Protein AF-A0A3E1NVK9-F1 (afdb_monomer_lite)

Sequence (192 aa):
MPVSHLSAQNADTAYNKAVKFYFAKQYDSSFTYCHLARTMVKGNERHAICEILSTIHFERGAYDSSLHYITLADKKYPYQHFCGNEKESRQLFIAMRYAAIYDHYGDSAQVLKVLLPVACFDLVNNGDAVRKIASLLKDKEGIKAALDDAIAHMYVKKKVHYIRFMDTVIPVDMEEGIVDSHFYKALADGME

pLDDT: mean 73.78, std 20.89, range [31.55, 98.38]

Foldseek 3Di:
DDDDPPDPPPLVVVVVVVVCVVVVDDDPCLVVLVVCLVPDDALQSVLVSLLVQLVSCVVVVVLVSNVVSLCCNVPVRDDDDPDPLVNLVSLLS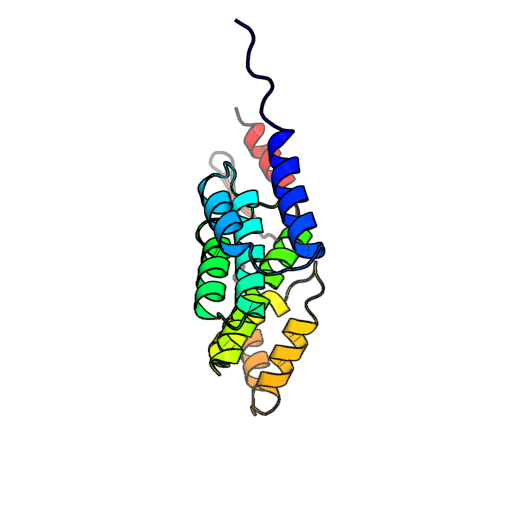SLVSQLVSCVVVVNLVSNCVSLVVSVPDDNDDSVVSVVSNCVSCVPDPCPVVVVVVCVVVVDPPQDFDWDDDPPDIDTDRDDDDDDDPVVVVVVVVPPD

Organism: NCBI:txid2291814

Structure (mmCIF, N/CA/C/O backbone):
data_AF-A0A3E1NVK9-F1
#
_entry.id   AF-A0A3E1NVK9-F1
#
loop_
_atom_site.group_PDB
_atom_site.id
_atom_site.type_symbol
_atom_site.label_atom_id
_atom_site.label_alt_id
_atom_site.label_comp_id
_atom_site.label_asym_id
_atom_site.label_entity_id
_atom_site.label_seq_id
_atom_site.pdbx_PDB_ins_code
_atom_site.Cartn_x
_atom_site.Cartn_y
_atom_site.Cartn_z
_atom_site.occupancy
_atom_site.B_iso_or_equiv
_atom_site.auth_seq_id
_atom_site.auth_comp_id
_atom_site.auth_asym_id
_atom_site.auth_atom_id
_atom_site.pdbx_PDB_model_num
ATOM 1 N N . MET A 1 1 ? 49.577 3.019 -9.471 1.00 33.19 1 MET A N 1
ATOM 2 C CA . MET A 1 1 ? 48.191 2.556 -9.696 1.00 33.19 1 MET A CA 1
ATOM 3 C C . MET A 1 1 ? 47.248 3.605 -9.123 1.00 33.19 1 MET A C 1
ATOM 5 O O . MET A 1 1 ? 47.283 3.773 -7.911 1.00 33.19 1 MET A O 1
ATOM 9 N N . PRO A 1 2 ? 46.492 4.369 -9.930 1.00 31.55 2 PRO A N 1
ATOM 10 C CA . PRO A 1 2 ? 45.497 5.288 -9.400 1.00 31.55 2 PRO A CA 1
ATOM 11 C C . PRO A 1 2 ? 44.117 4.625 -9.342 1.00 31.55 2 PRO A C 1
ATOM 13 O O . PRO A 1 2 ? 43.727 3.855 -10.219 1.00 31.55 2 PRO A O 1
ATOM 16 N N . VAL A 1 3 ? 43.427 4.918 -8.246 1.00 33.94 3 VAL A N 1
ATOM 17 C CA . VAL A 1 3 ? 42.165 4.335 -7.801 1.00 33.94 3 VAL A CA 1
ATOM 18 C C . VAL A 1 3 ? 40.999 4.936 -8.594 1.00 33.94 3 VAL A C 1
ATOM 20 O O . VAL A 1 3 ? 40.977 6.121 -8.920 1.00 33.94 3 VAL A O 1
ATOM 23 N N . SER A 1 4 ? 40.037 4.082 -8.924 1.00 35.97 4 SER A N 1
ATOM 24 C CA . SER A 1 4 ? 38.845 4.332 -9.731 1.00 35.97 4 SER A CA 1
ATOM 25 C C . SER A 1 4 ? 37.919 5.423 -9.167 1.00 35.97 4 SER A C 1
ATOM 27 O O . SER A 1 4 ? 37.159 5.180 -8.229 1.00 35.97 4 SER A O 1
ATOM 29 N N . HIS A 1 5 ? 37.895 6.589 -9.818 1.00 31.72 5 HIS A N 1
ATOM 30 C CA . HIS A 1 5 ? 36.885 7.648 -9.665 1.00 31.72 5 HIS A CA 1
ATOM 31 C C . HIS A 1 5 ? 35.578 7.328 -10.427 1.00 31.72 5 HIS A C 1
ATOM 33 O O . HIS A 1 5 ? 35.124 8.096 -11.269 1.00 31.72 5 HIS A O 1
ATOM 39 N N . LEU A 1 6 ? 34.953 6.180 -10.154 1.00 36.97 6 LEU A N 1
ATOM 40 C CA . LEU A 1 6 ? 33.709 5.748 -10.814 1.00 36.97 6 LEU A CA 1
ATOM 41 C C . LEU A 1 6 ? 32.671 5.306 -9.771 1.00 36.97 6 LEU A C 1
ATOM 43 O O . LEU A 1 6 ? 32.381 4.120 -9.658 1.00 36.97 6 LEU A O 1
ATOM 47 N N . SER A 1 7 ? 32.121 6.220 -8.961 1.00 42.44 7 SER A N 1
ATOM 48 C CA . SER A 1 7 ? 31.122 5.813 -7.947 1.00 42.44 7 SER A CA 1
ATOM 49 C C . SER A 1 7 ? 29.951 6.762 -7.665 1.00 42.44 7 SER A C 1
ATOM 51 O O . SER A 1 7 ? 29.139 6.445 -6.796 1.00 42.44 7 SER A O 1
ATOM 53 N N . ALA A 1 8 ? 29.765 7.853 -8.417 1.00 36.59 8 ALA A N 1
ATOM 54 C CA . ALA A 1 8 ? 28.617 8.748 -8.188 1.00 36.59 8 ALA A CA 1
ATOM 55 C C . ALA A 1 8 ? 27.904 9.228 -9.464 1.00 36.59 8 ALA A C 1
ATOM 57 O O . ALA A 1 8 ? 26.681 9.258 -9.499 1.00 36.59 8 ALA A O 1
ATOM 58 N N . GLN A 1 9 ? 28.628 9.515 -10.550 1.00 33.94 9 GLN A N 1
ATOM 59 C CA . GLN A 1 9 ? 28.026 10.131 -11.747 1.00 33.94 9 GLN A CA 1
ATOM 60 C C . GLN A 1 9 ? 27.135 9.181 -12.581 1.00 33.94 9 GLN A C 1
ATOM 62 O O . GLN A 1 9 ? 26.212 9.621 -13.265 1.00 33.94 9 GLN A O 1
ATOM 67 N N . ASN A 1 10 ? 27.352 7.864 -12.506 1.00 43.34 10 ASN A N 1
ATOM 68 C CA . ASN A 1 10 ? 26.651 6.908 -13.377 1.00 43.34 10 ASN A CA 1
ATOM 69 C C . ASN A 1 10 ? 25.235 6.540 -12.893 1.00 43.34 10 ASN A C 1
ATOM 71 O O . ASN A 1 10 ? 24.368 6.251 -13.719 1.00 43.34 10 ASN A O 1
ATOM 75 N N . ALA A 1 11 ? 24.978 6.582 -11.582 1.00 41.84 11 ALA A N 1
ATOM 76 C CA . ALA A 1 11 ? 23.666 6.273 -11.002 1.00 41.84 11 ALA A CA 1
ATOM 77 C C . ALA A 1 11 ? 22.628 7.360 -11.330 1.00 41.84 11 ALA A C 1
ATOM 79 O O . ALA A 1 11 ? 21.518 7.056 -11.778 1.00 41.84 11 ALA A O 1
ATOM 80 N N . ASP A 1 12 ? 23.048 8.626 -11.246 1.00 45.12 12 ASP A N 1
ATOM 81 C CA . ASP A 1 12 ? 22.236 9.783 -11.632 1.00 45.12 12 ASP A CA 1
ATOM 82 C C . ASP A 1 12 ? 21.842 9.748 -13.107 1.00 45.12 12 ASP A C 1
ATOM 84 O O . ASP A 1 12 ? 20.757 10.189 -13.486 1.00 45.12 12 ASP A O 1
ATOM 88 N N . THR A 1 13 ? 22.681 9.177 -13.969 1.00 54.31 13 THR A N 1
ATOM 89 C CA . THR A 1 13 ? 22.387 9.149 -15.403 1.00 54.31 13 THR A CA 1
ATOM 90 C C . THR A 1 13 ? 21.316 8.109 -15.723 1.00 54.31 13 THR A C 1
ATOM 92 O O . THR A 1 13 ? 20.437 8.369 -16.539 1.00 54.31 13 THR A O 1
ATOM 95 N N . ALA A 1 14 ? 21.340 6.944 -15.071 1.00 50.97 14 ALA A N 1
ATOM 96 C CA . ALA A 1 14 ? 20.373 5.878 -15.325 1.00 50.97 14 ALA A CA 1
ATOM 97 C C . ALA A 1 14 ? 18.973 6.223 -14.795 1.00 50.97 14 ALA A C 1
ATOM 99 O O . ALA A 1 14 ? 17.994 6.022 -15.514 1.00 50.97 14 ALA A O 1
ATOM 100 N N . TYR A 1 15 ? 18.882 6.806 -13.595 1.00 49.59 15 TYR A N 1
ATOM 101 C CA . TYR A 1 15 ? 17.620 7.284 -13.025 1.00 49.59 15 TYR A CA 1
ATOM 102 C C . TYR A 1 15 ? 17.030 8.439 -13.845 1.00 49.59 15 TYR A C 1
ATOM 104 O O . TYR A 1 15 ? 15.884 8.369 -14.282 1.00 49.59 15 TYR A O 1
ATOM 112 N N . ASN A 1 16 ? 17.825 9.462 -14.170 1.00 52.06 16 ASN A N 1
ATOM 113 C CA . ASN A 1 16 ? 17.330 10.590 -14.964 1.00 52.06 16 ASN A CA 1
ATOM 114 C C . ASN A 1 16 ? 16.955 10.186 -16.395 1.00 52.06 16 ASN A C 1
ATOM 116 O O . ASN A 1 16 ? 16.037 10.759 -16.980 1.00 52.06 16 ASN A O 1
ATOM 120 N N . LYS A 1 17 ? 17.621 9.173 -16.962 1.00 55.91 17 LYS A N 1
ATOM 121 C CA . LY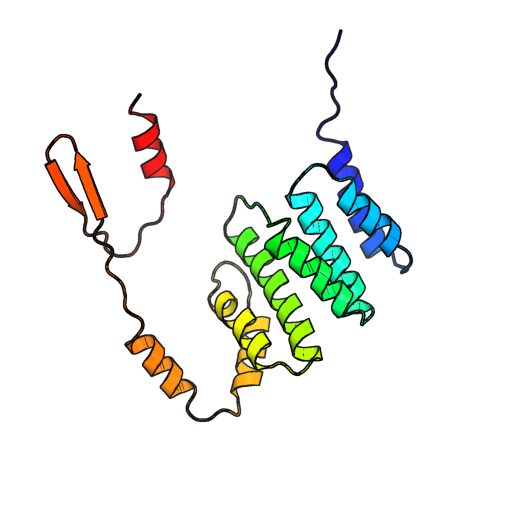S A 1 17 ? 17.266 8.600 -18.265 1.00 55.91 17 LYS A CA 1
ATOM 122 C C . LYS A 1 17 ? 15.969 7.797 -18.167 1.00 55.91 17 LYS A C 1
ATOM 124 O O . LYS A 1 17 ? 15.078 8.019 -18.976 1.00 55.91 17 LYS A O 1
ATOM 129 N N . ALA A 1 18 ? 15.815 6.959 -17.143 1.00 52.81 18 ALA A N 1
ATOM 130 C CA . ALA A 1 18 ? 14.579 6.245 -16.825 1.00 52.81 18 ALA A CA 1
ATOM 131 C C . ALA A 1 18 ? 13.376 7.189 -16.667 1.00 52.81 18 ALA A C 1
ATOM 133 O O . ALA A 1 18 ? 12.321 6.940 -17.246 1.00 52.81 18 ALA A O 1
ATOM 134 N N . VAL A 1 19 ? 13.553 8.290 -15.940 1.00 54.22 19 VAL A N 1
ATOM 135 C CA . VAL A 1 19 ? 12.523 9.309 -15.711 1.00 54.22 19 VAL A CA 1
ATOM 136 C C . VAL A 1 19 ? 12.229 10.098 -16.991 1.00 54.22 19 VAL A C 1
ATOM 138 O O . VAL A 1 19 ? 11.067 10.243 -17.363 1.00 54.22 19 VAL A O 1
ATOM 141 N N . LYS A 1 20 ? 13.253 10.541 -17.738 1.00 52.16 20 LYS A N 1
ATOM 142 C CA . LYS A 1 20 ? 13.055 11.190 -19.049 1.00 52.16 20 LYS A CA 1
ATOM 143 C C . LYS A 1 20 ? 12.314 10.291 -20.040 1.00 52.16 20 LYS A C 1
ATOM 145 O O . LYS A 1 20 ? 11.453 10.787 -20.755 1.00 52.16 20 LYS A O 1
ATOM 150 N N . PHE A 1 21 ? 12.612 8.992 -20.071 1.00 50.28 21 PHE A N 1
ATOM 151 C CA . PHE A 1 21 ? 11.903 8.032 -20.923 1.00 50.28 21 PHE A CA 1
ATOM 152 C C . PHE A 1 21 ? 10.448 7.821 -20.487 1.00 50.28 21 PHE A C 1
ATOM 154 O O . PHE A 1 21 ? 9.580 7.701 -21.347 1.00 50.28 21 PHE A O 1
ATOM 161 N N . TYR A 1 22 ? 10.164 7.842 -19.182 1.00 48.31 22 TYR A N 1
ATOM 162 C CA . TYR A 1 22 ? 8.799 7.769 -18.656 1.00 48.31 22 TYR A CA 1
ATOM 163 C C . TYR A 1 22 ? 7.949 8.971 -19.101 1.00 48.31 22 TYR A C 1
ATOM 165 O O . TYR A 1 22 ? 6.823 8.803 -19.565 1.00 48.31 22 TYR A O 1
ATOM 173 N N . PHE A 1 23 ? 8.511 10.183 -19.051 1.00 46.75 23 PHE A N 1
ATOM 174 C CA . PHE A 1 23 ? 7.796 11.406 -19.431 1.00 46.75 23 PHE A CA 1
ATOM 175 C C . PHE A 1 23 ? 7.747 11.679 -20.950 1.00 46.75 23 PHE A C 1
ATOM 177 O O . PHE A 1 23 ? 6.939 12.497 -21.385 1.00 46.75 23 PHE A O 1
ATOM 184 N N . ALA A 1 24 ? 8.554 10.997 -21.775 1.00 45.19 24 ALA A N 1
ATOM 185 C CA . ALA A 1 24 ? 8.672 11.271 -23.217 1.00 45.19 24 ALA A CA 1
ATOM 186 C C . ALA A 1 24 ? 7.691 10.507 -24.142 1.00 45.19 24 ALA A C 1
ATOM 188 O O . ALA A 1 24 ? 7.675 10.786 -25.337 1.00 45.19 24 ALA A O 1
ATOM 189 N N . LYS A 1 25 ? 6.821 9.633 -23.609 1.00 42.78 25 LYS A N 1
ATOM 190 C CA . LYS A 1 25 ? 5.858 8.760 -24.332 1.00 42.78 25 LYS A CA 1
ATOM 191 C C . LYS A 1 25 ? 6.464 7.574 -25.120 1.00 42.78 25 LYS A C 1
ATOM 193 O O . LYS A 1 25 ? 7.562 7.638 -25.651 1.00 42.78 25 LYS A O 1
ATOM 198 N N . GLN A 1 26 ? 5.628 6.526 -25.227 1.00 44.62 26 GLN A N 1
ATOM 199 C CA . GLN A 1 26 ? 5.729 5.252 -25.978 1.00 44.62 26 GLN A CA 1
ATOM 200 C C . GLN A 1 26 ? 6.405 4.034 -25.305 1.00 44.62 26 GLN A C 1
ATOM 202 O O . GLN A 1 26 ? 7.518 3.625 -25.604 1.00 44.62 26 GLN A O 1
ATOM 207 N N . TYR A 1 27 ? 5.639 3.426 -24.391 1.00 49.81 27 TYR A N 1
ATOM 208 C CA . TYR A 1 27 ? 5.165 2.026 -24.342 1.00 49.81 27 TYR A CA 1
ATOM 209 C C . TYR A 1 27 ? 6.009 0.798 -24.769 1.00 49.81 27 TYR A C 1
ATOM 211 O O . TYR A 1 27 ? 5.453 -0.296 -24.698 1.00 49.81 27 TYR A O 1
ATOM 219 N N . ASP A 1 28 ? 7.317 0.867 -25.028 1.00 47.94 28 ASP A N 1
ATOM 220 C CA . ASP A 1 28 ? 8.119 -0.338 -25.376 1.00 47.94 28 ASP A CA 1
ATOM 221 C C . ASP A 1 28 ? 9.248 -0.690 -24.380 1.00 47.94 28 ASP A C 1
ATOM 223 O O . ASP A 1 28 ? 10.179 -1.442 -24.650 1.00 47.94 28 ASP A O 1
ATOM 227 N N . SER A 1 29 ? 9.184 -0.133 -23.170 1.00 51.47 29 SER A N 1
ATOM 228 C CA . SER A 1 29 ? 10.334 -0.037 -22.262 1.00 51.47 29 SER A CA 1
ATOM 229 C C . SER A 1 29 ? 10.418 -1.093 -21.149 1.00 51.47 29 SER A C 1
ATOM 231 O O . SER A 1 29 ? 11.409 -1.117 -20.415 1.00 51.47 29 SER A O 1
ATOM 233 N N . SER A 1 30 ? 9.430 -1.991 -21.009 1.00 52.62 30 SER A N 1
ATOM 234 C CA . SER A 1 30 ? 9.386 -2.943 -19.877 1.00 52.62 30 SER A CA 1
ATOM 235 C C . SER A 1 30 ? 10.631 -3.840 -19.802 1.00 52.62 30 SER A C 1
ATOM 237 O O . SER A 1 30 ? 11.157 -4.069 -18.713 1.00 52.62 30 SER A O 1
ATOM 239 N N . PHE A 1 31 ? 11.176 -4.261 -20.950 1.00 54.44 31 PHE A N 1
ATOM 240 C CA . PHE A 1 31 ? 12.353 -5.132 -21.015 1.00 54.44 31 PHE A CA 1
ATOM 241 C C . PHE A 1 31 ? 13.626 -4.424 -20.526 1.00 54.44 31 PHE A C 1
ATOM 243 O O . PHE A 1 31 ? 14.388 -4.973 -19.727 1.00 54.44 31 PHE A O 1
ATOM 250 N N . THR A 1 32 ? 13.814 -3.167 -20.934 1.00 56.25 32 THR A N 1
ATOM 251 C CA . THR A 1 32 ? 14.950 -2.332 -20.524 1.00 56.25 32 THR A CA 1
ATOM 252 C C . THR A 1 32 ? 14.921 -2.065 -19.018 1.00 56.25 32 THR A C 1
ATOM 254 O O . THR A 1 32 ? 15.945 -2.211 -18.350 1.00 56.25 32 THR A O 1
ATOM 257 N N . TYR A 1 33 ? 13.748 -1.760 -18.451 1.00 56.00 33 TYR A N 1
ATOM 258 C CA . TYR A 1 33 ? 13.595 -1.534 -17.008 1.00 56.00 33 TYR A CA 1
ATOM 259 C C . TYR A 1 33 ? 13.782 -2.810 -16.176 1.00 56.00 33 TYR A C 1
ATOM 261 O O . TYR A 1 33 ? 14.415 -2.762 -15.121 1.00 56.00 33 TYR A O 1
ATOM 269 N N . CYS A 1 34 ? 13.306 -3.963 -16.658 1.00 59.38 34 CYS A N 1
ATOM 270 C CA . CYS A 1 34 ? 13.530 -5.252 -15.997 1.00 59.38 34 CYS A CA 1
ATOM 271 C C . CYS A 1 34 ? 15.016 -5.621 -15.930 1.00 59.38 34 CYS A C 1
ATOM 273 O O . CYS A 1 34 ? 15.481 -6.144 -14.915 1.00 59.38 34 CYS A O 1
ATOM 275 N N . HIS A 1 35 ? 15.765 -5.351 -17.004 1.00 57.97 35 HIS A N 1
ATOM 276 C CA . HIS A 1 35 ? 17.206 -5.573 -17.029 1.00 57.97 35 HIS A CA 1
ATOM 277 C C . HIS A 1 35 ? 17.930 -4.611 -16.073 1.00 57.97 35 HIS A C 1
ATOM 279 O O . HIS A 1 35 ? 18.723 -5.061 -15.248 1.00 57.97 35 HIS A O 1
ATOM 285 N N . LEU A 1 36 ? 17.568 -3.321 -16.090 1.00 58.12 36 LEU A N 1
ATOM 286 C CA . LEU A 1 36 ? 18.110 -2.301 -15.182 1.00 58.12 36 LEU A CA 1
ATOM 287 C C . LEU A 1 36 ? 17.887 -2.647 -13.700 1.00 58.12 36 LEU A C 1
ATOM 289 O O . LEU A 1 36 ? 18.820 -2.539 -12.906 1.00 58.12 36 LEU A O 1
ATOM 293 N N . ALA A 1 37 ? 16.700 -3.138 -13.321 1.00 56.62 37 ALA A N 1
ATOM 294 C CA . ALA A 1 37 ? 16.414 -3.558 -11.943 1.00 56.62 37 ALA A CA 1
ATOM 295 C C . ALA A 1 37 ? 17.380 -4.648 -11.440 1.00 56.62 37 ALA A C 1
ATOM 297 O O . ALA A 1 37 ? 17.744 -4.674 -10.263 1.00 56.62 37 ALA A O 1
ATOM 298 N N . ARG A 1 38 ? 17.805 -5.554 -12.333 1.00 60.78 38 ARG A N 1
ATOM 299 C CA . ARG A 1 38 ? 18.718 -6.662 -12.010 1.00 60.78 38 ARG A CA 1
ATOM 300 C C . ARG A 1 38 ? 20.176 -6.217 -11.925 1.00 60.78 38 ARG A C 1
ATOM 302 O O . ARG A 1 38 ? 20.922 -6.784 -11.133 1.00 60.78 38 ARG A O 1
ATOM 309 N N . THR A 1 39 ? 20.579 -5.225 -12.718 1.00 58.25 39 THR A N 1
ATOM 310 C CA . THR A 1 39 ? 21.980 -4.790 -12.835 1.00 58.25 39 THR A CA 1
ATOM 311 C C . THR A 1 39 ? 22.354 -3.627 -11.913 1.00 58.25 39 THR A C 1
ATOM 313 O O . THR A 1 39 ? 23.536 -3.324 -11.780 1.00 58.25 39 THR A O 1
ATOM 316 N N . MET A 1 40 ? 21.386 -2.959 -11.275 1.00 61.31 40 MET A N 1
ATOM 317 C CA . MET A 1 40 ? 21.659 -1.831 -10.374 1.00 61.31 40 MET A CA 1
ATOM 318 C C . MET A 1 40 ? 22.203 -2.245 -9.004 1.00 61.31 40 MET A C 1
ATOM 320 O O . MET A 1 40 ? 21.901 -3.326 -8.489 1.00 61.31 40 MET A O 1
ATOM 324 N N . VAL A 1 41 ? 23.012 -1.358 -8.416 1.00 55.72 41 VAL A N 1
ATOM 325 C CA . VAL A 1 41 ? 23.973 -1.673 -7.345 1.00 55.72 41 VAL A CA 1
ATOM 326 C C . VAL A 1 41 ? 23.434 -1.341 -5.943 1.00 55.72 41 VAL A C 1
ATOM 328 O O . VAL A 1 41 ? 23.923 -1.913 -4.972 1.00 55.72 41 VAL A O 1
ATOM 331 N N . LYS A 1 42 ? 22.415 -0.476 -5.796 1.00 68.00 42 LYS A N 1
ATOM 332 C CA . LYS A 1 42 ? 21.977 0.035 -4.476 1.00 68.00 42 LYS A CA 1
ATOM 333 C C . LYS A 1 42 ? 20.462 -0.074 -4.231 1.00 68.00 42 LYS A C 1
ATOM 335 O O . LYS A 1 42 ? 19.662 -0.059 -5.162 1.00 68.00 42 LYS A O 1
ATOM 340 N N . GLY A 1 43 ? 20.071 -0.202 -2.956 1.00 76.12 43 GLY A N 1
ATOM 341 C CA . GLY A 1 43 ? 18.702 -0.529 -2.515 1.00 76.12 43 GLY A CA 1
ATOM 342 C C . GLY A 1 43 ? 17.609 0.418 -3.029 1.00 76.12 43 GLY A C 1
ATOM 343 O O . GLY A 1 43 ? 16.648 -0.049 -3.637 1.00 76.12 43 GLY A O 1
ATOM 344 N N . ASN A 1 44 ? 17.785 1.735 -2.873 1.00 85.12 44 ASN A N 1
ATOM 345 C CA . ASN A 1 44 ? 16.779 2.733 -3.275 1.00 85.12 44 ASN A CA 1
ATOM 346 C C . ASN A 1 44 ? 16.584 2.845 -4.793 1.00 85.12 44 ASN A C 1
ATOM 348 O O . ASN A 1 44 ? 15.486 3.138 -5.254 1.00 85.12 44 ASN A O 1
ATOM 352 N N . GLU A 1 45 ? 17.622 2.582 -5.586 1.00 83.94 45 GLU A N 1
ATOM 353 C CA . GLU A 1 45 ? 17.506 2.571 -7.049 1.00 83.94 45 GLU A CA 1
ATOM 354 C C . GLU A 1 45 ? 16.609 1.413 -7.507 1.00 83.94 45 GLU A C 1
ATOM 356 O O . GLU A 1 45 ? 15.706 1.592 -8.326 1.00 83.94 45 GLU A O 1
ATOM 361 N N . ARG A 1 46 ? 16.812 0.223 -6.923 1.00 85.44 46 ARG A N 1
ATOM 362 C CA . ARG A 1 46 ? 15.967 -0.951 -7.188 1.00 85.44 46 ARG A CA 1
ATOM 363 C C . ARG A 1 46 ? 14.532 -0.723 -6.732 1.00 85.44 46 ARG A C 1
ATOM 365 O O . ARG A 1 46 ? 13.614 -1.119 -7.448 1.00 85.44 46 ARG A O 1
ATOM 372 N N . HIS A 1 47 ? 14.349 -0.067 -5.587 1.00 89.81 47 HIS A N 1
ATOM 373 C CA . HIS A 1 47 ? 13.039 0.353 -5.101 1.00 89.81 47 HIS A CA 1
ATOM 374 C C . HIS A 1 47 ? 12.312 1.221 -6.135 1.00 89.81 47 HIS A C 1
ATOM 376 O O . HIS A 1 47 ? 11.244 0.844 -6.612 1.00 89.81 47 HIS A O 1
ATOM 382 N N . ALA A 1 48 ? 12.934 2.330 -6.546 1.00 87.94 48 ALA A N 1
ATOM 383 C CA . ALA A 1 48 ? 12.345 3.284 -7.481 1.00 87.94 48 ALA A CA 1
ATOM 384 C C . ALA A 1 48 ? 11.997 2.639 -8.832 1.00 87.94 48 ALA A C 1
ATOM 386 O O . ALA A 1 48 ? 10.930 2.890 -9.388 1.00 87.94 48 ALA A O 1
ATOM 387 N N . ILE A 1 49 ? 12.855 1.754 -9.354 1.00 87.38 49 ILE A N 1
ATOM 388 C CA . ILE A 1 49 ? 12.539 1.022 -10.588 1.00 87.38 49 ILE A CA 1
ATOM 389 C C . ILE A 1 49 ? 11.333 0.102 -10.399 1.00 87.38 49 ILE A C 1
ATOM 391 O O . ILE A 1 49 ? 10.495 0.018 -11.294 1.00 87.38 49 ILE A O 1
ATOM 395 N N . CYS A 1 50 ? 11.223 -0.583 -9.262 1.00 91.19 50 CYS A N 1
ATOM 396 C CA . CYS A 1 50 ? 10.074 -1.441 -8.988 1.00 91.19 50 CYS A CA 1
ATOM 397 C C . CYS A 1 50 ? 8.768 -0.631 -8.885 1.00 91.19 50 CYS A C 1
ATOM 399 O O . CYS A 1 50 ? 7.750 -1.068 -9.417 1.00 91.19 50 CYS A O 1
ATOM 401 N N . GLU A 1 51 ? 8.790 0.570 -8.300 1.00 93.38 51 GLU A N 1
ATOM 402 C CA . GLU A 1 51 ? 7.635 1.484 -8.295 1.00 93.38 51 GLU A CA 1
ATOM 403 C C . GLU A 1 51 ? 7.228 1.920 -9.716 1.00 93.38 51 GLU A C 1
ATOM 405 O O . GLU A 1 51 ? 6.043 1.896 -10.070 1.00 93.38 51 GLU A O 1
ATOM 410 N N . ILE A 1 52 ? 8.211 2.270 -10.555 1.00 90.69 52 ILE A N 1
ATOM 411 C CA . ILE A 1 52 ? 7.994 2.646 -11.961 1.00 90.69 52 ILE A CA 1
ATOM 412 C C . ILE A 1 52 ? 7.411 1.467 -12.744 1.00 90.69 52 ILE A C 1
ATOM 414 O O . ILE A 1 52 ? 6.398 1.618 -13.423 1.00 90.69 52 ILE A O 1
ATOM 418 N N . LEU A 1 53 ? 8.007 0.277 -12.625 1.00 89.50 53 LEU A N 1
ATOM 419 C CA . LEU A 1 53 ? 7.525 -0.938 -13.283 1.00 89.50 53 LEU A CA 1
ATOM 420 C C . LEU A 1 53 ? 6.108 -1.291 -12.834 1.00 89.50 53 LEU A C 1
ATOM 422 O O . LEU A 1 53 ? 5.254 -1.573 -13.673 1.00 89.50 53 LEU A O 1
ATOM 426 N N . SER A 1 54 ? 5.834 -1.222 -11.530 1.00 95.50 54 SER A N 1
ATOM 427 C CA . SER A 1 54 ? 4.490 -1.444 -11.001 1.00 95.50 54 SER A CA 1
ATOM 428 C C . SER A 1 54 ? 3.478 -0.485 -11.626 1.00 95.50 54 SER A C 1
ATOM 430 O O . SER A 1 54 ? 2.404 -0.919 -12.043 1.00 95.50 54 SER A O 1
ATOM 432 N N . THR A 1 55 ? 3.836 0.793 -11.756 1.00 92.75 55 THR A N 1
ATOM 433 C CA . THR A 1 55 ? 2.979 1.815 -12.369 1.00 92.75 55 THR A CA 1
ATOM 434 C C . THR A 1 55 ? 2.744 1.548 -13.852 1.00 92.75 55 THR A C 1
ATOM 436 O O . THR A 1 55 ? 1.593 1.496 -14.274 1.00 92.75 55 THR A O 1
ATOM 439 N N . ILE A 1 56 ? 3.798 1.259 -14.621 1.00 89.62 56 ILE A N 1
ATOM 440 C CA . ILE A 1 56 ? 3.689 0.916 -16.047 1.00 89.62 56 ILE A CA 1
ATOM 441 C C . ILE A 1 56 ? 2.765 -0.289 -16.250 1.00 89.62 56 ILE A C 1
ATOM 443 O O . ILE A 1 56 ? 1.920 -0.281 -17.143 1.00 89.62 56 ILE A O 1
ATOM 447 N N . HIS A 1 57 ? 2.920 -1.342 -15.445 1.00 90.19 57 HIS A N 1
ATOM 448 C CA . HIS A 1 57 ? 2.075 -2.529 -15.549 1.00 90.19 57 HIS A CA 1
ATOM 449 C C . HIS A 1 57 ? 0.634 -2.254 -15.117 1.00 90.19 57 HIS A C 1
ATOM 451 O O . HIS A 1 57 ? -0.286 -2.729 -15.778 1.00 90.19 57 HIS A O 1
ATOM 457 N N . PHE A 1 58 ? 0.431 -1.448 -14.073 1.00 95.00 58 PHE A N 1
ATOM 458 C CA . PHE A 1 58 ? -0.902 -1.048 -13.631 1.00 95.00 58 PHE A CA 1
ATOM 459 C C . PHE A 1 58 ? -1.656 -0.283 -14.723 1.00 95.00 58 PHE A C 1
ATOM 461 O O . PHE A 1 58 ? -2.786 -0.627 -15.049 1.00 95.00 58 PHE A O 1
ATOM 468 N N . GLU A 1 59 ? -1.016 0.719 -15.329 1.00 93.12 59 GLU A N 1
ATOM 469 C CA . GLU A 1 59 ? -1.604 1.531 -16.405 1.00 93.12 59 GLU A CA 1
ATOM 470 C C . GLU A 1 59 ? -1.929 0.709 -17.661 1.00 93.12 59 GLU A C 1
ATOM 472 O O . GLU A 1 59 ? -2.797 1.084 -18.444 1.00 93.12 59 GLU A O 1
ATOM 477 N N . ARG A 1 60 ? -1.257 -0.433 -17.848 1.00 91.25 60 ARG A N 1
ATOM 478 C CA . ARG A 1 60 ? -1.523 -1.396 -18.929 1.00 91.25 60 ARG A CA 1
ATOM 479 C C . ARG A 1 60 ? -2.595 -2.435 -18.579 1.00 91.25 60 ARG A C 1
ATOM 481 O O . ARG A 1 60 ? -2.843 -3.320 -19.391 1.00 91.25 60 ARG A O 1
ATOM 488 N N . GLY A 1 61 ? -3.171 -2.388 -17.378 1.00 91.50 61 GLY A N 1
ATOM 489 C CA . GLY A 1 61 ? -4.102 -3.409 -16.883 1.00 91.50 61 GLY A CA 1
ATOM 490 C C . GLY A 1 61 ? -3.443 -4.754 -16.547 1.00 91.50 61 GLY A C 1
ATOM 491 O O . GLY A 1 61 ? -4.132 -5.748 -16.346 1.00 91.50 61 GLY A O 1
ATOM 492 N N . ALA A 1 62 ? -2.110 -4.816 -16.475 1.00 94.38 62 ALA A N 1
ATOM 493 C CA . ALA A 1 62 ? -1.367 -6.013 -16.085 1.00 94.38 62 ALA A CA 1
ATOM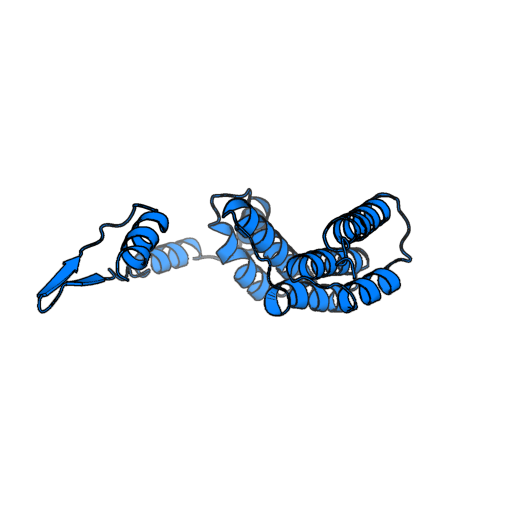 494 C C . ALA A 1 62 ? -1.211 -6.064 -14.554 1.00 94.38 62 ALA A C 1
ATOM 496 O O . ALA A 1 62 ? -0.113 -5.869 -14.022 1.00 94.38 62 ALA A O 1
ATOM 497 N N . TYR A 1 63 ? -2.320 -6.282 -13.841 1.00 95.69 63 TYR A N 1
ATOM 498 C CA . TYR A 1 63 ? -2.389 -6.150 -12.380 1.00 95.69 63 TYR A CA 1
ATOM 499 C C . TYR A 1 63 ? -1.501 -7.144 -11.622 1.00 95.69 63 TYR A C 1
ATOM 501 O O . TYR A 1 63 ? -0.854 -6.739 -10.660 1.00 95.69 63 TYR A O 1
ATOM 509 N N . ASP A 1 64 ? -1.357 -8.386 -12.090 1.00 95.75 64 ASP A N 1
ATOM 510 C CA . ASP A 1 64 ? -0.458 -9.370 -11.462 1.00 95.75 64 ASP A CA 1
ATOM 511 C C . ASP A 1 64 ? 1.015 -8.955 -11.554 1.00 95.75 64 ASP A C 1
ATOM 513 O O . ASP A 1 64 ? 1.763 -9.032 -10.578 1.00 95.75 64 ASP A O 1
ATOM 517 N N . SER A 1 65 ? 1.437 -8.442 -12.712 1.00 93.94 65 SER A N 1
ATOM 518 C CA . SER A 1 65 ? 2.786 -7.892 -12.877 1.00 93.94 65 SER A CA 1
ATOM 519 C C . SER A 1 65 ? 2.973 -6.634 -12.034 1.00 93.94 65 SER A C 1
ATOM 521 O O . SER A 1 65 ? 4.026 -6.443 -11.427 1.00 93.94 65 SER A O 1
ATOM 523 N N . SER A 1 66 ? 1.948 -5.782 -11.953 1.00 96.88 66 SER A N 1
ATOM 524 C CA . SER A 1 66 ? 1.977 -4.604 -11.087 1.00 96.88 66 SER A CA 1
ATOM 525 C C . SER A 1 66 ? 2.159 -4.988 -9.616 1.00 96.88 66 SER A C 1
ATOM 527 O O . SER A 1 66 ? 3.001 -4.394 -8.932 1.00 96.88 66 SER A O 1
ATOM 529 N N . LEU A 1 67 ? 1.431 -6.017 -9.169 1.00 97.25 67 LEU A N 1
ATOM 530 C CA . LEU A 1 67 ? 1.505 -6.581 -7.826 1.00 97.25 67 LEU A CA 1
ATOM 531 C C . LEU A 1 67 ? 2.890 -7.161 -7.549 1.00 97.25 67 LEU A C 1
ATOM 533 O O . LEU A 1 67 ? 3.500 -6.859 -6.528 1.00 97.25 67 LEU A O 1
ATOM 537 N N . HIS A 1 68 ? 3.430 -7.931 -8.494 1.00 96.38 68 HIS A N 1
ATOM 538 C CA . HIS A 1 68 ? 4.771 -8.487 -8.385 1.00 96.38 68 HIS A CA 1
ATOM 539 C C . HIS A 1 68 ? 5.819 -7.399 -8.110 1.00 96.38 68 HIS A C 1
ATOM 541 O O . HIS A 1 68 ? 6.577 -7.499 -7.144 1.00 96.38 68 HIS A O 1
ATOM 547 N N . TYR A 1 69 ? 5.850 -6.337 -8.921 1.00 94.94 69 TYR A N 1
ATOM 548 C CA . TYR A 1 69 ? 6.853 -5.285 -8.761 1.00 94.94 69 TYR A CA 1
ATOM 549 C C . TYR A 1 69 ? 6.638 -4.433 -7.513 1.00 94.94 69 TYR A C 1
ATOM 551 O O . TYR A 1 69 ? 7.620 -4.123 -6.839 1.00 94.94 69 TYR A O 1
ATOM 559 N N . ILE A 1 70 ? 5.397 -4.097 -7.142 1.00 97.38 70 ILE A N 1
ATOM 560 C CA . ILE A 1 70 ? 5.181 -3.335 -5.903 1.00 97.38 70 ILE A CA 1
ATOM 561 C C . ILE A 1 70 ? 5.563 -4.160 -4.668 1.00 97.38 70 ILE A C 1
ATOM 563 O O . ILE A 1 70 ? 6.164 -3.627 -3.740 1.00 97.38 70 ILE A O 1
ATOM 567 N N . THR A 1 71 ? 5.340 -5.478 -4.686 1.00 96.56 71 THR A N 1
ATOM 568 C CA . THR A 1 71 ? 5.811 -6.379 -3.626 1.00 96.56 71 THR A CA 1
ATOM 569 C C . THR A 1 71 ? 7.331 -6.475 -3.576 1.00 96.56 71 THR A C 1
ATOM 571 O O . THR A 1 71 ? 7.900 -6.534 -2.485 1.00 96.56 71 THR A O 1
ATOM 574 N N . LEU A 1 72 ? 8.022 -6.435 -4.719 1.00 94.50 72 LEU A N 1
ATOM 575 C CA . LEU A 1 72 ? 9.481 -6.326 -4.722 1.00 94.50 72 LEU A CA 1
ATOM 576 C C . LEU A 1 72 ? 9.954 -5.010 -4.090 1.00 94.50 72 LEU A C 1
ATOM 578 O O . LEU A 1 72 ? 10.887 -5.053 -3.288 1.00 94.50 72 LEU A O 1
ATOM 582 N N . ALA A 1 73 ? 9.312 -3.878 -4.400 1.00 94.12 73 ALA A N 1
ATOM 583 C CA . ALA A 1 73 ? 9.632 -2.577 -3.802 1.00 94.12 73 ALA A CA 1
ATOM 584 C C . ALA A 1 73 ? 9.396 -2.557 -2.281 1.00 94.12 73 ALA A C 1
ATOM 586 O O . ALA A 1 73 ? 10.220 -2.048 -1.529 1.00 94.12 73 ALA A O 1
ATOM 587 N N . ASP A 1 74 ? 8.291 -3.142 -1.823 1.00 95.00 74 ASP A N 1
ATOM 588 C CA . ASP A 1 74 ? 7.894 -3.184 -0.413 1.00 95.00 74 ASP A CA 1
ATOM 589 C C . ASP A 1 74 ? 8.758 -4.159 0.409 1.00 95.00 74 ASP A C 1
ATOM 591 O O . ASP A 1 74 ? 9.279 -3.806 1.465 1.00 95.00 74 ASP A O 1
ATOM 595 N N . LYS A 1 75 ? 8.951 -5.393 -0.077 1.00 94.06 75 LYS A N 1
ATOM 596 C CA . LYS A 1 75 ? 9.528 -6.484 0.730 1.00 94.06 75 LYS A CA 1
ATOM 597 C C . LYS A 1 75 ? 10.996 -6.762 0.459 1.00 94.06 75 LYS A C 1
ATOM 599 O O . LYS A 1 75 ? 11.738 -7.075 1.386 1.00 94.06 75 LYS A O 1
ATOM 604 N N . LYS A 1 76 ? 11.419 -6.711 -0.804 1.00 92.62 76 LYS A N 1
ATOM 605 C CA . LYS A 1 76 ? 12.770 -7.135 -1.203 1.00 92.62 76 LYS A CA 1
ATOM 606 C C . LYS A 1 76 ? 13.744 -5.967 -1.300 1.00 92.62 76 LYS A C 1
ATOM 608 O O . LYS A 1 76 ? 14.921 -6.122 -0.983 1.00 92.62 76 LYS A O 1
ATOM 613 N N . TYR A 1 77 ? 13.255 -4.817 -1.745 1.00 90.38 77 TYR A N 1
ATOM 614 C CA . TYR A 1 77 ? 14.031 -3.598 -1.935 1.00 90.38 77 TYR A CA 1
ATOM 615 C C . TYR A 1 77 ? 13.388 -2.441 -1.161 1.00 90.38 77 TYR A C 1
ATOM 617 O O . TYR A 1 77 ? 12.999 -1.454 -1.782 1.00 90.38 77 TYR A O 1
ATOM 625 N N . PRO A 1 78 ? 13.228 -2.561 0.172 1.00 89.31 78 PRO A N 1
ATOM 626 C CA . PRO A 1 78 ? 12.542 -1.549 0.963 1.00 89.31 78 PRO A CA 1
ATOM 627 C C . PRO A 1 78 ? 13.251 -0.198 0.860 1.00 89.31 78 PRO A C 1
ATOM 629 O O . PRO A 1 78 ? 14.484 -0.130 0.829 1.00 89.31 78 PRO A O 1
ATOM 632 N N . TYR A 1 79 ? 12.459 0.873 0.825 1.00 88.06 79 TYR A N 1
ATOM 633 C CA . TYR A 1 79 ? 12.982 2.230 0.746 1.00 88.06 79 TYR A CA 1
ATOM 634 C C . TYR A 1 79 ? 13.789 2.580 1.996 1.00 88.06 79 TYR A C 1
ATOM 636 O O . TYR A 1 79 ? 13.290 2.477 3.117 1.00 88.06 79 TYR A O 1
ATOM 644 N N . GLN A 1 80 ? 15.025 3.028 1.806 1.00 86.56 80 GLN A N 1
ATOM 645 C CA . GLN A 1 80 ? 15.865 3.573 2.864 1.00 86.56 80 GLN A CA 1
ATOM 646 C C . GLN A 1 80 ? 15.757 5.097 2.833 1.00 86.56 80 GLN A C 1
ATOM 648 O O . GLN A 1 80 ? 16.222 5.738 1.896 1.00 86.56 80 GLN A O 1
ATOM 653 N N . HIS A 1 81 ? 15.142 5.676 3.856 1.00 79.62 81 HIS A N 1
ATOM 654 C CA . HIS A 1 81 ? 14.922 7.118 3.974 1.00 79.62 81 HIS A CA 1
ATOM 655 C C . HIS A 1 81 ? 15.767 7.717 5.103 1.00 79.62 81 HIS A C 1
ATOM 657 O O . HIS A 1 81 ? 16.084 7.041 6.086 1.00 79.62 81 HIS A O 1
ATOM 663 N N . PHE A 1 82 ? 16.032 9.019 5.016 1.00 71.81 82 PHE A N 1
ATOM 664 C CA . PHE A 1 82 ? 16.606 9.793 6.123 1.00 71.81 82 PHE A CA 1
ATOM 665 C C . PHE A 1 82 ? 15.561 10.657 6.842 1.00 71.81 82 PHE A C 1
ATOM 667 O O . PHE A 1 82 ? 15.743 10.975 8.014 1.00 71.81 82 PHE A O 1
ATOM 674 N N . CYS A 1 83 ? 14.443 10.980 6.182 1.00 80.31 83 CYS A N 1
ATOM 675 C CA . CYS A 1 83 ? 13.399 11.858 6.713 1.00 80.31 83 CYS A CA 1
ATOM 676 C C . CYS A 1 83 ? 12.034 11.152 6.801 1.00 80.31 83 CYS A C 1
ATOM 678 O O . CYS A 1 83 ? 11.700 10.298 5.977 1.00 80.31 83 CYS A O 1
ATOM 680 N N . GLY A 1 84 ? 11.232 11.524 7.807 1.00 83.94 84 GLY A N 1
ATOM 681 C CA . GLY A 1 84 ? 9.920 10.916 8.070 1.00 83.94 84 GLY A CA 1
ATOM 682 C C . GLY A 1 84 ? 8.867 11.212 6.998 1.00 83.94 84 GLY A C 1
ATOM 683 O O . GLY A 1 84 ? 8.124 10.320 6.609 1.00 83.94 84 GLY A O 1
ATOM 684 N N . ASN A 1 85 ? 8.849 12.426 6.446 1.00 85.62 85 ASN A N 1
ATOM 685 C CA . ASN A 1 85 ? 7.920 12.806 5.375 1.00 85.62 85 ASN A CA 1
ATOM 686 C C . ASN A 1 85 ? 8.111 11.964 4.102 1.00 85.62 85 ASN A C 1
ATOM 688 O O . ASN A 1 85 ? 7.154 11.507 3.482 1.00 85.62 85 ASN A O 1
ATOM 692 N N . GLU A 1 86 ? 9.363 11.723 3.725 1.00 86.44 86 GLU A N 1
ATOM 693 C CA . GLU A 1 86 ? 9.718 10.918 2.566 1.00 86.44 86 GLU A CA 1
ATOM 694 C C . GLU A 1 86 ? 9.342 9.448 2.778 1.00 86.44 86 GLU A C 1
ATOM 696 O O . GLU A 1 86 ? 8.795 8.812 1.876 1.00 86.44 86 GLU A O 1
ATOM 701 N N . LYS A 1 87 ? 9.565 8.929 3.993 1.00 88.38 87 LYS A N 1
ATOM 702 C CA . LYS A 1 87 ? 9.097 7.602 4.400 1.00 88.38 87 LYS A CA 1
ATOM 703 C C . LYS A 1 87 ? 7.594 7.453 4.204 1.00 88.38 87 LYS A C 1
ATOM 705 O O . LYS A 1 87 ? 7.163 6.521 3.527 1.00 88.38 87 LYS A O 1
ATOM 710 N N . GLU A 1 88 ? 6.813 8.343 4.809 1.00 92.62 88 GLU A N 1
ATOM 711 C CA . GLU A 1 88 ? 5.352 8.268 4.784 1.00 92.62 88 GLU A CA 1
ATOM 712 C C . GLU A 1 88 ? 4.814 8.429 3.366 1.00 92.62 88 GLU A C 1
ATOM 714 O O . GLU A 1 88 ? 3.935 7.678 2.958 1.00 92.62 88 GLU A O 1
ATOM 719 N N . SER A 1 89 ? 5.402 9.325 2.569 1.00 92.50 89 SER A N 1
ATOM 720 C CA . SER A 1 89 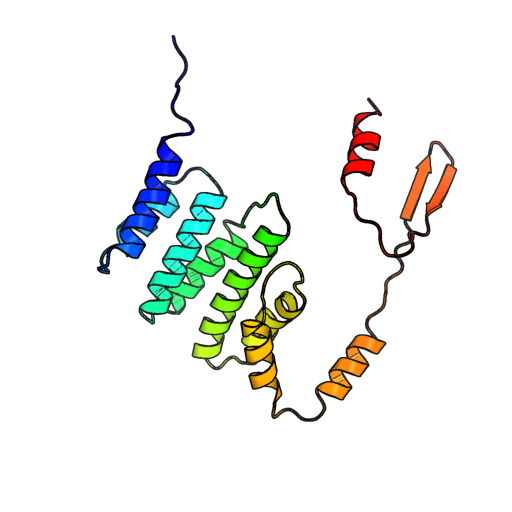? 5.053 9.484 1.155 1.00 92.50 89 SER A CA 1
ATOM 721 C C . SER A 1 89 ? 5.237 8.186 0.358 1.00 92.50 89 SER A C 1
ATOM 723 O O . SER A 1 89 ? 4.337 7.771 -0.377 1.00 92.50 89 SER A O 1
ATOM 725 N N . ARG A 1 90 ? 6.356 7.475 0.553 1.00 93.06 90 ARG A N 1
ATOM 726 C CA . ARG A 1 90 ? 6.604 6.180 -0.111 1.00 93.06 90 ARG A CA 1
ATOM 727 C C . ARG A 1 90 ? 5.683 5.077 0.399 1.00 93.06 90 ARG A C 1
ATOM 729 O O . ARG A 1 90 ? 5.148 4.302 -0.391 1.00 93.06 90 ARG A O 1
ATOM 736 N N . GLN A 1 91 ? 5.450 5.015 1.708 1.00 94.94 91 GLN A N 1
ATOM 737 C CA . GLN A 1 91 ? 4.515 4.052 2.291 1.00 94.94 91 GLN A CA 1
ATOM 738 C C . GLN A 1 91 ? 3.083 4.283 1.799 1.00 94.94 91 GLN A C 1
ATOM 740 O O . GLN A 1 91 ? 2.391 3.319 1.468 1.00 94.94 91 GLN A O 1
ATOM 745 N N . LEU A 1 92 ? 2.663 5.544 1.680 1.00 96.31 92 LEU A N 1
ATOM 746 C CA . LEU A 1 92 ? 1.373 5.922 1.121 1.00 96.31 92 LEU A CA 1
ATOM 747 C C . LEU A 1 92 ? 1.273 5.507 -0.350 1.00 96.31 92 LEU A C 1
ATOM 749 O O . LEU A 1 92 ? 0.277 4.898 -0.734 1.00 96.31 92 LEU A O 1
ATOM 753 N N . PHE A 1 93 ? 2.304 5.762 -1.162 1.00 96.25 93 PHE A N 1
ATOM 754 C CA . PHE A 1 93 ? 2.336 5.326 -2.562 1.00 96.25 93 PHE A CA 1
ATOM 755 C C . PHE A 1 93 ? 2.147 3.806 -2.697 1.00 96.25 93 PHE A C 1
ATOM 757 O O . PHE A 1 93 ? 1.282 3.350 -3.450 1.00 96.25 93 PHE A O 1
ATOM 764 N N . ILE A 1 94 ? 2.909 3.016 -1.934 1.00 97.25 94 ILE A N 1
ATOM 765 C CA . ILE A 1 94 ? 2.815 1.550 -1.940 1.00 97.25 94 ILE A CA 1
ATOM 766 C C . ILE A 1 94 ? 1.423 1.086 -1.502 1.00 97.25 94 ILE A C 1
ATOM 768 O O . ILE A 1 94 ? 0.817 0.247 -2.173 1.00 97.25 94 ILE A O 1
ATOM 772 N N . ALA A 1 95 ? 0.891 1.643 -0.411 1.00 97.88 95 ALA A N 1
ATOM 773 C CA . ALA A 1 95 ? -0.435 1.300 0.094 1.00 97.88 95 ALA A CA 1
ATOM 774 C C . ALA A 1 95 ? -1.533 1.610 -0.931 1.00 97.88 95 ALA A C 1
ATOM 776 O O . ALA A 1 95 ? -2.388 0.764 -1.187 1.00 97.88 95 ALA A O 1
ATOM 777 N N . MET A 1 96 ? -1.473 2.777 -1.578 1.00 98.06 96 MET A N 1
ATOM 778 C CA . MET A 1 96 ? -2.414 3.170 -2.630 1.00 98.06 96 MET A CA 1
ATOM 779 C C . MET A 1 96 ? -2.318 2.261 -3.859 1.00 98.06 96 MET A C 1
ATOM 781 O O . MET A 1 96 ? -3.344 1.915 -4.445 1.00 98.06 96 MET A O 1
ATOM 785 N N . ARG A 1 97 ? -1.112 1.819 -4.239 1.00 98.00 97 ARG A N 1
ATOM 786 C CA . ARG A 1 97 ? -0.936 0.869 -5.345 1.00 98.00 97 ARG A CA 1
ATOM 787 C C . ARG A 1 97 ? -1.525 -0.501 -5.015 1.00 98.00 97 ARG A C 1
ATOM 789 O O . ARG A 1 97 ? -2.263 -1.036 -5.838 1.00 98.00 97 ARG A O 1
ATOM 796 N N . TYR A 1 98 ? -1.250 -1.046 -3.827 1.00 98.38 98 TYR A N 1
ATOM 797 C CA . TYR A 1 98 ? -1.884 -2.289 -3.376 1.00 98.38 98 TYR A CA 1
ATOM 798 C C . TYR A 1 98 ? -3.404 -2.158 -3.333 1.00 98.38 98 TYR A C 1
ATOM 800 O O . TYR A 1 98 ? -4.101 -3.020 -3.856 1.00 98.38 98 TYR A O 1
ATOM 808 N N . ALA A 1 99 ? -3.914 -1.068 -2.757 1.00 98.12 99 ALA A N 1
ATOM 809 C CA . ALA A 1 99 ? -5.341 -0.795 -2.687 1.00 98.12 99 ALA A CA 1
ATOM 810 C C . ALA A 1 99 ? -5.976 -0.801 -4.076 1.00 98.12 99 ALA A C 1
ATOM 812 O O . ALA A 1 99 ? -6.961 -1.494 -4.283 1.00 98.12 99 ALA A O 1
ATOM 813 N N . ALA A 1 100 ? -5.389 -0.101 -5.045 1.00 97.88 100 ALA A N 1
ATOM 814 C CA . ALA A 1 100 ? -5.919 -0.056 -6.402 1.00 97.88 100 ALA A CA 1
ATOM 815 C C . ALA A 1 100 ? -5.931 -1.438 -7.087 1.00 97.88 100 ALA A C 1
ATOM 817 O O . ALA A 1 100 ? -6.849 -1.739 -7.846 1.00 97.88 100 ALA A O 1
ATOM 818 N N . ILE A 1 101 ? -4.938 -2.291 -6.811 1.00 98.06 101 ILE A N 1
ATOM 819 C CA . ILE A 1 101 ? -4.888 -3.669 -7.325 1.00 98.06 101 ILE A CA 1
ATOM 820 C C . ILE A 1 101 ? -5.946 -4.552 -6.645 1.00 98.06 101 ILE A C 1
ATOM 822 O O . ILE A 1 101 ? -6.661 -5.279 -7.326 1.00 98.06 101 ILE A O 1
ATOM 826 N N . TYR A 1 102 ? -6.086 -4.495 -5.320 1.00 97.81 102 TYR A N 1
ATOM 827 C CA . TYR A 1 102 ? -7.101 -5.284 -4.611 1.00 97.81 102 TYR A CA 1
ATOM 828 C C . TYR A 1 102 ? -8.526 -4.836 -4.942 1.00 97.81 102 TYR A C 1
ATOM 830 O O . TYR A 1 102 ? -9.417 -5.671 -5.070 1.00 97.81 102 TYR A O 1
ATOM 838 N N . ASP A 1 103 ? -8.727 -3.535 -5.143 1.00 96.12 103 ASP A N 1
ATOM 839 C CA . ASP A 1 103 ? -10.000 -2.960 -5.574 1.00 96.12 103 ASP A CA 1
ATOM 840 C C . ASP A 1 103 ? -10.400 -3.478 -6.961 1.00 96.12 103 ASP A C 1
ATOM 842 O O . ASP A 1 103 ? -11.560 -3.822 -7.170 1.00 96.12 103 ASP A O 1
ATOM 846 N N . HIS A 1 104 ? -9.435 -3.637 -7.880 1.00 95.94 104 HIS A N 1
ATOM 847 C CA . HIS A 1 104 ? -9.673 -4.283 -9.175 1.00 95.94 104 HIS A CA 1
ATOM 848 C C . HIS A 1 104 ? -10.204 -5.720 -9.023 1.00 95.94 104 HIS A C 1
ATOM 850 O O . HIS A 1 104 ? -11.104 -6.120 -9.758 1.00 95.94 104 HIS A O 1
ATOM 856 N N . TYR A 1 105 ? -9.701 -6.472 -8.043 1.00 95.94 105 TYR A N 1
ATOM 857 C CA . TYR A 1 105 ? -10.176 -7.824 -7.733 1.00 95.94 105 TYR A CA 1
ATOM 858 C C . TYR A 1 105 ? -11.451 -7.859 -6.869 1.00 95.94 105 TYR A C 1
ATOM 860 O O . TYR A 1 105 ? -11.918 -8.940 -6.513 1.00 95.94 105 TYR A O 1
ATOM 868 N N . GLY A 1 106 ? -12.027 -6.704 -6.518 1.00 95.12 106 GLY A N 1
ATOM 869 C CA . GLY A 1 106 ? -13.205 -6.611 -5.653 1.00 95.12 106 GLY A CA 1
ATOM 870 C C . GLY A 1 106 ? -12.936 -6.930 -4.177 1.00 95.12 106 GLY A C 1
ATOM 871 O O . GLY A 1 106 ? -13.879 -7.030 -3.389 1.00 95.12 106 GLY A O 1
ATOM 872 N N . ASP A 1 107 ? -11.672 -7.062 -3.763 1.00 95.69 107 ASP A N 1
ATOM 873 C CA . ASP A 1 107 ? -11.300 -7.416 -2.391 1.00 95.69 107 ASP A CA 1
ATOM 874 C C . ASP A 1 107 ? -11.260 -6.176 -1.484 1.00 95.69 107 ASP A C 1
ATOM 876 O O . ASP A 1 107 ? -10.213 -5.672 -1.068 1.00 95.69 107 ASP A O 1
ATOM 880 N N . SER A 1 108 ? -12.451 -5.678 -1.152 1.00 93.44 108 SER A N 1
ATOM 881 C CA . SER A 1 108 ? -12.628 -4.508 -0.282 1.00 93.44 108 SER A CA 1
ATOM 882 C C . SER A 1 108 ? -12.018 -4.692 1.116 1.00 93.44 108 SER A C 1
ATOM 884 O O . SER A 1 108 ? -11.663 -3.707 1.769 1.00 93.44 108 SER A O 1
ATOM 886 N N . ALA A 1 109 ? -11.887 -5.934 1.595 1.00 91.88 109 ALA A N 1
ATOM 887 C CA . ALA A 1 109 ? -11.280 -6.219 2.891 1.00 91.88 109 ALA A CA 1
ATOM 888 C C . ALA A 1 109 ? -9.769 -5.958 2.857 1.00 91.88 109 ALA A C 1
ATOM 890 O O . ALA A 1 109 ? -9.241 -5.298 3.756 1.00 91.88 109 ALA A O 1
ATOM 891 N N . GLN A 1 110 ? -9.081 -6.405 1.802 1.00 94.88 110 GLN A N 1
ATOM 892 C CA . GLN A 1 110 ? -7.662 -6.101 1.615 1.00 94.88 110 GLN A CA 1
ATOM 893 C C . GLN A 1 110 ? -7.425 -4.618 1.347 1.00 94.88 110 GLN A C 1
ATOM 895 O O . GLN A 1 110 ? -6.471 -4.068 1.895 1.00 94.88 110 GLN A O 1
ATOM 900 N N . VAL A 1 111 ? -8.307 -3.945 0.595 1.00 96.62 111 VAL A N 1
ATOM 901 C CA . VAL A 1 111 ? -8.222 -2.487 0.396 1.00 96.62 111 VAL A CA 1
ATOM 902 C C . VAL A 1 111 ? -8.230 -1.752 1.738 1.00 96.62 111 VAL A C 1
ATOM 904 O O . VAL A 1 111 ? -7.345 -0.941 2.004 1.00 96.62 111 VAL A O 1
ATOM 907 N N . LEU A 1 112 ? -9.185 -2.064 2.620 1.00 94.25 112 LEU A N 1
ATOM 908 C CA . LEU A 1 112 ? -9.229 -1.469 3.958 1.00 94.25 112 LEU A CA 1
ATOM 909 C C . LEU A 1 112 ? -7.977 -1.809 4.769 1.00 94.25 112 LEU A C 1
ATOM 911 O O . LEU A 1 112 ? -7.382 -0.922 5.375 1.00 94.25 112 LEU A O 1
ATOM 915 N N . LYS A 1 113 ? -7.543 -3.073 4.745 1.00 94.38 113 LYS A N 1
ATOM 916 C CA . LYS A 1 113 ? -6.368 -3.531 5.492 1.00 94.38 113 LYS A CA 1
ATOM 917 C C . LYS A 1 113 ? -5.097 -2.763 5.122 1.00 94.38 113 LYS A C 1
ATOM 919 O O . LYS A 1 113 ? -4.301 -2.472 6.011 1.00 94.38 113 LYS A O 1
ATOM 924 N N . VAL A 1 114 ? -4.892 -2.447 3.841 1.00 96.69 114 VAL A N 1
ATOM 925 C CA . VAL A 1 114 ? -3.695 -1.710 3.402 1.00 96.69 114 VAL A CA 1
ATOM 926 C C . VAL A 1 114 ? -3.817 -0.200 3.590 1.00 96.69 114 VAL A C 1
ATOM 928 O O . VAL A 1 114 ? -2.805 0.445 3.851 1.00 96.69 114 VAL A O 1
ATOM 931 N N . LEU A 1 115 ? -5.023 0.371 3.482 1.00 96.00 115 LEU A N 1
ATOM 932 C CA . LEU A 1 115 ? -5.216 1.821 3.583 1.00 96.00 115 LEU A CA 1
ATOM 933 C C . LEU A 1 115 ? -5.352 2.327 5.022 1.00 96.00 115 LEU A C 1
ATOM 935 O O . LEU A 1 115 ? -4.945 3.451 5.301 1.00 96.00 115 LEU A O 1
ATOM 939 N N . LEU A 1 116 ? -5.905 1.529 5.940 1.00 93.19 116 LEU A N 1
ATOM 940 C CA . LEU A 1 116 ? -6.126 1.962 7.325 1.00 93.19 116 LEU A CA 1
ATOM 941 C C . LEU A 1 116 ? -4.849 2.476 8.015 1.00 93.19 116 LEU A C 1
ATOM 943 O O . LEU A 1 116 ? -4.909 3.560 8.588 1.00 93.19 116 LEU A O 1
ATOM 947 N N . PRO A 1 117 ? -3.686 1.798 7.928 1.00 92.31 117 PRO A N 1
ATOM 948 C CA . PRO A 1 117 ? -2.465 2.294 8.564 1.00 92.31 117 PRO A CA 1
ATOM 949 C C . PRO A 1 117 ? -2.000 3.658 8.037 1.00 92.31 117 PRO A C 1
ATOM 951 O O . PRO A 1 117 ? -1.474 4.457 8.803 1.00 92.31 117 PRO A O 1
ATOM 954 N N . VAL A 1 118 ? -2.193 3.936 6.741 1.00 94.00 118 VAL A N 1
ATOM 955 C CA . VAL A 1 118 ? -1.713 5.180 6.109 1.00 94.00 118 VAL A CA 1
ATOM 956 C C . VAL A 1 118 ? -2.693 6.348 6.263 1.00 94.00 118 VAL A C 1
ATOM 958 O O . VAL A 1 118 ? -2.339 7.497 6.006 1.00 94.00 118 VAL A O 1
ATOM 961 N N . ALA A 1 119 ? -3.922 6.082 6.718 1.00 90.56 119 ALA A N 1
ATOM 962 C CA . ALA A 1 119 ? -4.905 7.115 7.047 1.00 90.56 119 ALA A CA 1
ATOM 963 C C . ALA A 1 119 ? -4.524 7.936 8.292 1.00 90.56 119 ALA A C 1
ATOM 965 O O . ALA A 1 119 ? -5.056 9.024 8.491 1.00 90.56 119 ALA A O 1
ATOM 966 N N . CYS A 1 120 ? -3.591 7.428 9.098 1.00 88.19 120 CYS A N 1
ATOM 967 C CA . CYS A 1 120 ? -3.066 8.081 10.297 1.00 88.19 120 CYS A CA 1
ATOM 968 C C . CYS A 1 120 ? -1.692 8.737 10.071 1.00 88.19 120 CYS A C 1
ATOM 970 O O . CYS A 1 120 ? -0.976 8.987 11.032 1.00 88.19 120 CYS A O 1
ATOM 972 N N . PHE A 1 121 ? -1.273 8.927 8.818 1.00 89.62 121 PHE A N 1
ATOM 973 C CA . PHE A 1 121 ? -0.045 9.657 8.502 1.00 89.62 121 PHE A CA 1
ATOM 974 C C . PHE A 1 121 ? -0.245 11.163 8.657 1.00 89.62 121 PHE A C 1
ATOM 976 O O . PHE A 1 121 ? -1.256 11.698 8.201 1.00 89.62 121 PHE A O 1
ATOM 983 N N . ASP A 1 122 ? 0.758 11.829 9.230 1.00 90.31 122 ASP A N 1
ATOM 984 C CA . ASP A 1 122 ? 0.694 13.246 9.606 1.00 90.31 122 ASP A CA 1
ATOM 985 C C . ASP A 1 122 ? 1.664 14.120 8.791 1.00 90.31 122 ASP A C 1
ATOM 987 O O . ASP A 1 122 ? 1.548 15.347 8.781 1.00 90.31 122 ASP A O 1
ATOM 991 N N . LEU A 1 123 ? 2.628 13.514 8.085 1.00 89.00 123 LEU A N 1
ATOM 992 C CA . LEU A 1 123 ? 3.679 14.225 7.345 1.00 89.00 123 LEU A CA 1
ATOM 993 C C . LEU A 1 123 ? 3.445 14.240 5.827 1.00 89.00 123 LEU A C 1
ATOM 995 O O . LEU A 1 123 ? 4.256 14.799 5.081 1.00 89.00 123 LEU A O 1
ATOM 999 N N . VAL A 1 124 ? 2.353 13.637 5.352 1.00 92.56 124 VAL A N 1
ATOM 1000 C CA . VAL A 1 124 ? 1.967 13.594 3.936 1.00 92.56 124 VAL A CA 1
ATOM 1001 C C . VAL A 1 124 ? 0.453 13.715 3.768 1.00 92.56 124 VAL A C 1
ATOM 1003 O O . VAL A 1 124 ? -0.324 13.286 4.613 1.00 92.56 124 VAL A O 1
ATOM 1006 N N . ASN A 1 125 ? 0.011 14.277 2.641 1.00 92.56 125 ASN A N 1
ATOM 1007 C CA . ASN A 1 125 ? -1.406 14.313 2.293 1.00 92.56 125 ASN A CA 1
ATOM 1008 C C . ASN A 1 125 ? -1.915 12.906 1.938 1.00 92.56 125 ASN A C 1
ATOM 1010 O O . ASN A 1 125 ? -1.619 12.384 0.866 1.00 92.56 125 ASN A O 1
ATOM 1014 N N . ASN A 1 126 ? -2.724 12.328 2.821 1.00 93.69 126 ASN A N 1
ATOM 1015 C CA . ASN A 1 126 ? -3.358 11.017 2.680 1.00 93.69 126 ASN A CA 1
ATOM 1016 C C . ASN A 1 126 ? -4.866 11.101 2.358 1.00 93.69 126 ASN A C 1
ATOM 1018 O O . ASN A 1 126 ? -5.595 10.117 2.505 1.00 93.69 126 ASN A O 1
ATOM 1022 N N . GLY A 1 127 ? -5.354 12.253 1.882 1.00 93.75 127 GLY A N 1
ATOM 1023 C CA . GLY A 1 127 ? -6.783 12.497 1.672 1.00 93.75 127 GLY A CA 1
ATOM 1024 C C . GLY A 1 127 ? -7.461 11.519 0.705 1.00 93.75 127 GLY A C 1
ATOM 1025 O O . GLY A 1 127 ? -8.635 11.199 0.890 1.00 93.75 127 GLY A O 1
ATOM 1026 N N . ASP A 1 128 ? -6.742 11.005 -0.298 1.00 93.75 128 ASP A N 1
ATOM 1027 C CA . ASP A 1 128 ? -7.265 9.968 -1.201 1.00 93.75 128 ASP A CA 1
ATOM 1028 C C . ASP A 1 128 ? -7.508 8.636 -0.486 1.00 93.75 128 ASP A C 1
ATOM 1030 O O . ASP A 1 128 ? -8.555 8.015 -0.686 1.00 93.75 128 ASP A O 1
ATOM 1034 N N . ALA A 1 129 ? -6.588 8.225 0.392 1.00 94.50 129 ALA A N 1
ATOM 1035 C CA . ALA A 1 129 ? -6.753 7.024 1.203 1.00 94.50 129 ALA A CA 1
ATOM 1036 C C . ALA A 1 129 ? -7.968 7.169 2.129 1.00 94.50 129 ALA A C 1
ATOM 1038 O O . ALA A 1 129 ? -8.831 6.291 2.156 1.00 94.50 129 ALA A O 1
ATOM 1039 N N . VAL A 1 130 ? -8.094 8.317 2.806 1.00 93.12 130 VAL A N 1
ATOM 1040 C CA . VAL A 1 130 ? -9.231 8.624 3.690 1.00 93.12 130 VAL A CA 1
ATOM 1041 C C . VAL A 1 130 ? -10.556 8.603 2.925 1.00 93.12 130 VAL A C 1
ATOM 1043 O O . VAL A 1 130 ? -11.510 7.963 3.368 1.00 93.12 130 VAL A O 1
ATOM 1046 N N . ARG A 1 131 ? -10.628 9.237 1.746 1.00 93.81 131 ARG A N 1
ATOM 1047 C CA . ARG A 1 131 ? -11.835 9.212 0.902 1.00 93.81 131 ARG A CA 1
ATOM 1048 C C . ARG A 1 131 ? -12.201 7.798 0.462 1.00 93.81 131 ARG A C 1
ATOM 1050 O O . ARG A 1 131 ? -13.376 7.434 0.515 1.00 93.81 131 ARG A O 1
ATOM 1057 N N . LYS A 1 132 ? -11.218 6.992 0.046 1.00 93.94 132 LYS A N 1
ATOM 1058 C CA . LYS A 1 132 ? -11.465 5.606 -0.368 1.00 93.94 132 LYS A CA 1
ATOM 1059 C C . LYS A 1 132 ? -11.965 4.765 0.806 1.00 93.94 132 LYS A C 1
ATOM 1061 O O . LYS A 1 132 ? -12.971 4.077 0.647 1.00 93.94 132 LYS A O 1
ATOM 1066 N N . ILE A 1 133 ? -11.347 4.873 1.983 1.00 93.31 133 ILE A N 1
ATOM 1067 C CA . ILE A 1 133 ? -11.823 4.212 3.208 1.00 93.31 133 ILE A CA 1
ATOM 1068 C C . ILE A 1 133 ? -13.264 4.633 3.506 1.00 93.31 133 ILE A C 1
ATOM 1070 O O . ILE A 1 133 ? -14.129 3.772 3.629 1.00 93.31 133 ILE A O 1
ATOM 1074 N N . ALA A 1 134 ? -13.554 5.937 3.533 1.00 89.94 134 ALA A N 1
ATOM 1075 C CA . ALA A 1 134 ? -14.901 6.442 3.791 1.00 89.94 134 ALA A CA 1
ATOM 1076 C C . ALA A 1 134 ? -15.933 5.873 2.803 1.00 89.94 134 ALA A C 1
ATOM 1078 O O . ALA A 1 134 ? -17.019 5.475 3.214 1.00 89.94 134 ALA A O 1
ATOM 1079 N N . SER A 1 135 ? -15.582 5.757 1.516 1.00 91.88 135 SER A N 1
ATOM 1080 C CA . SER A 1 135 ? -16.470 5.163 0.509 1.00 91.88 135 SER A CA 1
ATOM 1081 C C . SER A 1 135 ? -16.778 3.682 0.766 1.00 91.88 135 SER A C 1
ATOM 1083 O O . SER A 1 135 ? -17.921 3.272 0.607 1.00 91.88 135 SER A O 1
ATOM 1085 N N . LEU A 1 136 ? -15.798 2.896 1.228 1.00 90.38 136 LEU A N 1
ATOM 1086 C CA . LEU A 1 136 ? -15.964 1.467 1.541 1.00 90.38 136 LEU A CA 1
ATOM 1087 C C . LEU A 1 136 ? -16.730 1.218 2.846 1.00 90.38 136 LEU A C 1
ATOM 1089 O O . LEU A 1 136 ? -17.189 0.105 3.110 1.00 90.38 136 LEU A O 1
ATOM 1093 N N . LEU A 1 137 ? -16.811 2.243 3.688 1.00 88.38 137 LEU A N 1
ATOM 1094 C CA . LEU A 1 137 ? -17.439 2.202 5.000 1.00 88.38 137 LEU A CA 1
ATOM 1095 C C . LEU A 1 137 ? -18.831 2.849 5.013 1.00 88.38 137 LEU A C 1
ATOM 1097 O O . LEU A 1 137 ? -19.578 2.627 5.958 1.00 88.38 137 LEU A O 1
ATOM 1101 N N . LYS A 1 138 ? -19.205 3.605 3.974 1.00 84.62 138 LYS A N 1
ATOM 1102 C CA . LYS A 1 138 ? -20.436 4.411 3.927 1.00 84.62 138 LYS A CA 1
ATOM 1103 C C . LYS A 1 138 ? -21.710 3.625 4.262 1.00 84.62 138 LYS A C 1
ATOM 1105 O O . LYS A 1 138 ? -22.567 4.153 4.962 1.00 84.62 138 LYS A O 1
ATOM 1110 N N . ASP A 1 139 ? -21.796 2.382 3.798 1.00 78.56 139 ASP A N 1
ATOM 1111 C CA . ASP A 1 139 ? -23.004 1.561 3.918 1.00 78.56 139 ASP A CA 1
ATOM 1112 C C . ASP A 1 139 ? -22.897 0.478 5.002 1.00 78.56 139 ASP A C 1
ATOM 1114 O O . ASP A 1 139 ? -23.796 -0.355 5.114 1.00 78.56 139 ASP A O 1
ATOM 1118 N N . LYS A 1 140 ? -21.819 0.449 5.808 1.00 80.44 140 LYS A N 1
ATOM 1119 C CA . LYS A 1 140 ? -21.772 -0.489 6.938 1.00 80.44 140 LYS A CA 1
ATOM 1120 C C . LYS A 1 140 ? -22.247 0.182 8.218 1.00 80.44 140 LYS A C 1
ATOM 1122 O O . LYS A 1 140 ? -21.605 1.072 8.779 1.00 80.44 140 LYS A O 1
ATOM 1127 N N . GLU A 1 141 ? -23.380 -0.304 8.696 1.00 81.56 141 GLU A N 1
ATOM 1128 C CA . GLU A 1 141 ? -23.940 0.090 9.977 1.00 81.56 141 GLU A CA 1
ATOM 1129 C C . GLU A 1 141 ? -23.003 -0.298 11.130 1.00 81.56 141 GLU A C 1
ATOM 1131 O O . GLU A 1 141 ? -22.258 -1.276 11.065 1.00 81.56 141 GLU A O 1
ATOM 1136 N N . GLY A 1 142 ? -23.011 0.502 12.197 1.00 78.50 142 GLY A N 1
ATOM 1137 C CA . GLY A 1 142 ? -22.252 0.205 13.415 1.00 78.50 142 GLY A CA 1
ATOM 1138 C C . GLY A 1 142 ? -20.741 0.454 13.348 1.00 78.50 142 GLY A C 1
ATOM 1139 O O . GLY A 1 142 ? -20.088 0.312 14.376 1.00 78.50 142 GLY A O 1
ATOM 1140 N N . ILE A 1 143 ? -20.167 0.892 12.216 1.00 80.19 143 ILE A N 1
ATOM 1141 C CA . ILE A 1 143 ? -18.716 1.171 12.118 1.00 80.19 143 ILE A CA 1
ATOM 1142 C C . ILE A 1 143 ? -18.253 2.187 13.147 1.00 80.19 143 ILE A C 1
ATOM 1144 O O . ILE A 1 143 ? -17.213 1.988 13.761 1.00 80.19 143 ILE A O 1
ATOM 1148 N N . LYS A 1 144 ? -19.000 3.280 13.323 1.00 75.00 144 LYS A N 1
ATOM 1149 C CA . LYS A 1 144 ? -18.630 4.306 14.299 1.00 75.00 144 LYS A CA 1
ATOM 1150 C C . LYS A 1 144 ? -18.557 3.703 15.704 1.00 75.00 144 LYS A C 1
ATOM 1152 O O . LYS A 1 144 ? -17.561 3.891 16.379 1.00 75.00 144 LYS A O 1
ATOM 1157 N N . ALA A 1 145 ? -19.565 2.921 16.092 1.00 78.62 145 ALA A N 1
ATOM 1158 C CA . ALA A 1 145 ? -19.583 2.249 17.387 1.00 78.62 145 ALA A CA 1
ATOM 1159 C C . ALA A 1 145 ? -18.427 1.245 17.529 1.00 78.62 145 ALA A C 1
ATOM 1161 O O . ALA A 1 145 ? -17.799 1.199 18.576 1.00 78.62 145 ALA A O 1
ATOM 1162 N N . ALA A 1 146 ? -18.105 0.489 16.475 1.00 77.56 146 ALA A N 1
ATOM 1163 C CA . ALA A 1 146 ? -16.971 -0.436 16.471 1.00 77.56 146 ALA A CA 1
ATOM 1164 C C . ALA A 1 146 ? -15.612 0.285 16.536 1.00 77.56 146 ALA A C 1
ATOM 1166 O O . ALA A 1 146 ? -14.678 -0.223 17.148 1.00 77.56 146 ALA A O 1
ATOM 1167 N N . LEU A 1 147 ? -15.491 1.463 15.918 1.00 75.38 147 LEU A N 1
ATOM 1168 C CA . LEU A 1 147 ? -14.298 2.301 16.009 1.00 75.38 147 LEU A CA 1
ATOM 1169 C C . LEU A 1 147 ? -14.163 2.912 17.406 1.00 75.38 147 LEU A C 1
ATOM 1171 O O . LEU A 1 147 ? -13.088 2.836 17.989 1.00 75.38 147 LEU A O 1
ATOM 1175 N N . ASP A 1 148 ? -15.244 3.477 17.943 1.00 72.06 148 ASP A N 1
ATOM 1176 C CA . ASP A 1 148 ? -15.286 4.044 19.293 1.00 72.06 148 ASP A CA 1
ATOM 1177 C C . ASP A 1 148 ? -14.945 2.963 20.339 1.00 72.06 148 ASP A C 1
ATOM 1179 O O . ASP A 1 148 ? -14.142 3.202 21.240 1.00 72.06 148 ASP A O 1
ATOM 1183 N N . ASP A 1 149 ? -15.477 1.746 20.173 1.00 79.38 149 ASP A N 1
ATOM 1184 C CA . ASP A 1 149 ? -15.147 0.575 20.990 1.00 79.38 149 ASP A CA 1
ATOM 1185 C C . ASP A 1 149 ? -13.671 0.173 20.851 1.00 79.38 149 ASP A C 1
ATOM 1187 O O . ASP A 1 149 ? -12.977 0.009 21.854 1.00 79.38 149 ASP A O 1
ATOM 1191 N N . ALA A 1 150 ? -13.151 0.087 19.624 1.00 76.50 150 ALA A N 1
ATOM 1192 C CA . ALA A 1 150 ? -11.748 -0.235 19.385 1.00 76.50 150 ALA A CA 1
ATOM 1193 C C . ALA A 1 150 ? -10.801 0.804 20.003 1.00 76.50 150 ALA A C 1
ATOM 1195 O O . ALA A 1 150 ? -9.778 0.419 20.562 1.00 76.50 150 ALA A O 1
ATOM 1196 N N . ILE A 1 151 ? -11.143 2.097 19.941 1.00 71.31 151 ILE A N 1
ATOM 1197 C CA . ILE A 1 151 ? -10.389 3.187 20.576 1.00 71.31 151 ILE A CA 1
ATOM 1198 C C . ILE A 1 151 ? -10.442 3.053 22.101 1.00 71.31 151 ILE A C 1
ATOM 1200 O O . ILE A 1 151 ? -9.400 3.129 22.749 1.00 71.31 151 ILE A O 1
ATOM 1204 N N . ALA A 1 152 ? -11.621 2.800 22.678 1.00 73.62 152 ALA A N 1
ATOM 1205 C CA . ALA A 1 152 ? -11.783 2.614 24.121 1.00 73.62 152 ALA A CA 1
ATOM 1206 C C . ALA A 1 152 ? -10.984 1.413 24.662 1.00 73.62 152 ALA A C 1
ATOM 1208 O O . ALA A 1 152 ? -10.521 1.438 25.802 1.00 73.62 152 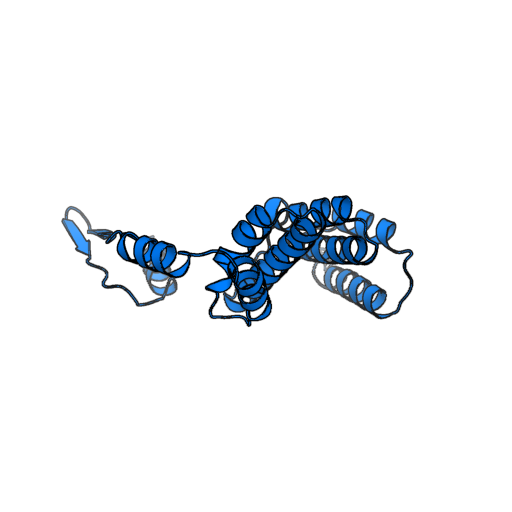ALA A O 1
ATOM 1209 N N . HIS A 1 153 ? -10.782 0.384 23.833 1.00 75.12 153 HIS A N 1
ATOM 1210 C CA . HIS A 1 153 ? -10.005 -0.816 24.156 1.00 75.12 153 HIS A CA 1
ATOM 1211 C C . HIS A 1 153 ? -8.566 -0.786 23.621 1.00 75.12 153 HIS A C 1
ATOM 1213 O O . HIS A 1 153 ? -7.811 -1.750 23.802 1.00 75.12 153 HIS A O 1
ATOM 1219 N N . MET A 1 154 ? -8.150 0.309 22.980 1.00 69.19 154 MET A N 1
ATOM 1220 C CA . MET A 1 154 ? -6.782 0.491 22.519 1.00 69.19 154 MET A CA 1
ATOM 1221 C C . MET A 1 154 ? -5.910 0.799 23.740 1.00 69.19 154 MET A C 1
ATOM 1223 O O . MET A 1 154 ? -5.731 1.942 24.147 1.00 69.19 154 MET A O 1
ATOM 1227 N N . TYR A 1 155 ? -5.398 -0.252 24.380 1.00 56.81 155 TYR A N 1
ATOM 1228 C CA . TYR A 1 155 ? -4.511 -0.130 25.532 1.00 56.81 155 TYR A CA 1
ATOM 1229 C C . TYR A 1 155 ? -3.304 0.759 25.204 1.00 56.81 155 TYR A C 1
ATOM 1231 O O . TYR A 1 155 ? -2.417 0.354 24.446 1.00 56.81 155 TYR A O 1
ATOM 1239 N N . VAL A 1 156 ? -3.192 1.907 25.875 1.00 55.34 156 VAL A N 1
ATOM 1240 C CA . VAL A 1 156 ? -1.899 2.570 26.059 1.00 55.34 156 VAL A CA 1
ATOM 1241 C C . VAL A 1 156 ? -1.080 1.666 26.978 1.00 55.34 156 VAL A C 1
ATOM 1243 O O . VAL A 1 156 ? -1.204 1.700 28.203 1.00 55.34 156 VAL A O 1
ATOM 1246 N N . LYS A 1 157 ? -0.269 0.770 26.402 1.00 48.03 157 LYS A N 1
ATOM 1247 C CA . LYS A 1 157 ? 0.736 0.040 27.182 1.00 48.03 157 LYS A CA 1
ATOM 1248 C C . LYS A 1 157 ? 1.768 1.058 27.654 1.00 48.03 157 LYS A C 1
ATOM 1250 O O . LYS A 1 157 ? 2.719 1.336 26.928 1.00 48.03 157 LYS A O 1
ATOM 1255 N N . LYS A 1 158 ? 1.589 1.577 28.871 1.00 50.16 158 LYS A N 1
ATOM 1256 C CA . LYS A 1 158 ? 2.595 2.377 29.575 1.00 50.16 158 LYS A CA 1
ATOM 1257 C C . LYS A 1 158 ? 3.878 1.542 29.642 1.00 50.16 158 LYS A C 1
ATOM 1259 O O . LYS A 1 158 ? 3.962 0.568 30.391 1.00 50.16 158 LYS A O 1
ATOM 1264 N N . LYS A 1 159 ? 4.849 1.837 28.776 1.00 52.91 159 LYS A N 1
ATOM 1265 C CA . LYS A 1 159 ? 6.165 1.201 28.836 1.00 52.91 159 LYS A CA 1
ATOM 1266 C C . LYS A 1 159 ? 6.941 1.899 29.939 1.00 52.91 159 LYS A C 1
ATOM 1268 O O . LYS A 1 159 ? 7.427 3.006 29.746 1.00 52.91 159 LYS A O 1
ATOM 1273 N N . VAL A 1 160 ? 7.051 1.243 31.089 1.00 54.75 160 VAL A N 1
ATOM 1274 C CA . VAL A 1 160 ? 8.011 1.656 32.112 1.00 54.75 160 VAL A CA 1
ATOM 1275 C C . VAL A 1 160 ? 9.392 1.286 31.588 1.00 54.75 160 VAL A C 1
ATOM 1277 O O . VAL A 1 160 ? 9.695 0.109 31.373 1.00 54.75 160 VAL A O 1
ATOM 1280 N N . HIS A 1 161 ? 10.204 2.298 31.316 1.00 61.69 161 HIS A N 1
ATOM 1281 C CA . HIS A 1 161 ? 11.598 2.103 30.959 1.00 61.69 161 HIS A CA 1
ATOM 1282 C C . HIS A 1 161 ? 12.431 2.088 32.235 1.00 61.69 161 HIS A C 1
ATOM 1284 O O . HIS A 1 161 ? 12.107 2.756 33.210 1.00 61.69 161 HIS A O 1
ATOM 1290 N N . TYR A 1 162 ? 13.512 1.318 32.239 1.00 65.00 162 TYR A N 1
ATOM 1291 C CA . TYR A 1 162 ? 14.445 1.286 33.355 1.00 65.00 162 TYR A CA 1
ATOM 1292 C C . TYR A 1 162 ? 15.803 1.732 32.848 1.00 65.00 162 TYR A C 1
ATOM 1294 O O . TYR A 1 162 ? 16.307 1.182 31.868 1.00 65.00 162 TYR A O 1
ATOM 1302 N N . ILE A 1 163 ? 16.400 2.709 33.523 1.00 71.81 163 ILE A N 1
ATOM 1303 C CA . ILE A 1 163 ? 17.815 3.015 33.349 1.00 71.81 163 ILE A CA 1
ATOM 1304 C C . ILE A 1 163 ? 18.558 2.261 34.445 1.00 71.81 163 ILE A C 1
ATOM 1306 O O . ILE A 1 163 ? 18.250 2.403 35.631 1.00 71.81 163 ILE A O 1
ATOM 1310 N N . ARG A 1 164 ? 19.527 1.436 34.047 1.00 56.16 164 ARG A N 1
ATOM 1311 C CA . ARG A 1 164 ? 20.493 0.851 34.975 1.00 56.16 164 ARG A CA 1
ATOM 1312 C C . ARG A 1 164 ? 21.743 1.721 34.964 1.00 56.16 164 ARG A C 1
ATOM 1314 O O . ARG A 1 164 ? 22.360 1.883 33.916 1.00 56.16 164 ARG A O 1
ATOM 1321 N N . PHE A 1 165 ? 22.112 2.243 36.126 1.00 58.53 165 PHE A N 1
ATOM 1322 C CA . PHE A 1 165 ? 23.378 2.931 36.339 1.00 58.53 165 PHE A CA 1
ATOM 1323 C C . PHE A 1 165 ? 24.110 2.250 37.493 1.00 58.53 165 PHE A C 1
ATOM 1325 O O . PHE A 1 165 ? 23.647 2.284 38.636 1.00 58.53 165 PHE A O 1
ATOM 1332 N N . MET A 1 166 ? 25.231 1.594 37.178 1.00 78.69 166 MET A N 1
ATOM 1333 C CA . MET A 1 166 ? 25.940 0.701 38.105 1.00 78.69 166 MET A CA 1
ATOM 1334 C C . MET A 1 166 ? 24.969 -0.338 38.705 1.00 78.69 166 MET A C 1
ATOM 1336 O O . MET A 1 166 ? 24.238 -0.995 37.957 1.00 78.69 166 MET A O 1
ATOM 1340 N N . ASP A 1 167 ? 24.908 -0.449 40.033 1.00 79.19 167 ASP A N 1
ATOM 1341 C CA . ASP A 1 167 ? 24.031 -1.388 40.746 1.00 79.19 167 ASP A CA 1
ATOM 1342 C C . ASP A 1 167 ? 22.619 -0.836 41.006 1.00 79.19 167 ASP A C 1
ATOM 1344 O O . ASP A 1 167 ? 21.796 -1.488 41.648 1.00 79.19 167 ASP A O 1
ATOM 1348 N N . THR A 1 168 ? 22.310 0.366 40.511 1.00 51.84 168 THR A N 1
ATOM 1349 C CA . THR A 1 168 ? 21.015 1.017 40.740 1.00 51.84 168 THR A CA 1
ATOM 1350 C C . THR A 1 168 ? 20.131 0.925 39.501 1.00 51.84 168 THR A C 1
ATOM 1352 O O . THR A 1 168 ? 20.554 1.225 38.383 1.00 51.84 168 THR A O 1
ATOM 1355 N N . VAL A 1 169 ? 18.873 0.526 39.703 1.00 62.22 169 VAL A N 1
ATOM 1356 C CA . VAL A 1 169 ? 17.834 0.501 38.667 1.00 62.22 169 VAL A CA 1
ATOM 1357 C C . VAL A 1 169 ? 16.816 1.589 38.982 1.00 62.22 169 VAL A C 1
ATOM 1359 O O . VAL A 1 169 ? 16.155 1.535 40.017 1.00 62.22 169 VAL A O 1
ATOM 1362 N N . ILE A 1 170 ? 16.690 2.567 38.089 1.00 72.38 170 ILE A N 1
ATOM 1363 C CA . ILE A 1 170 ? 15.764 3.690 38.239 1.00 72.38 170 ILE A CA 1
ATOM 1364 C C . ILE A 1 170 ? 14.632 3.511 37.220 1.00 72.38 170 ILE A C 1
ATOM 1366 O O . ILE A 1 170 ? 14.912 3.459 36.016 1.00 72.38 170 ILE A O 1
ATOM 1370 N N . PRO A 1 171 ? 13.365 3.390 37.659 1.00 57.50 171 PRO A N 1
ATOM 1371 C CA . PRO A 1 171 ? 12.231 3.425 36.749 1.00 57.50 171 PRO A CA 1
ATOM 1372 C C . PRO A 1 171 ? 12.077 4.844 36.200 1.00 57.50 171 PRO A C 1
ATOM 1374 O O . PRO A 1 171 ? 12.035 5.814 36.954 1.00 57.50 171 PRO A O 1
ATOM 1377 N N . VAL A 1 172 ? 11.985 4.960 34.883 1.00 67.00 172 VAL A N 1
ATOM 1378 C CA . VAL A 1 172 ? 11.678 6.207 34.193 1.00 67.00 172 VAL A CA 1
ATOM 1379 C C . VAL A 1 172 ? 10.258 6.090 33.667 1.00 67.00 172 VAL A C 1
ATOM 1381 O O . VAL A 1 172 ? 9.981 5.339 32.726 1.00 67.00 172 VAL A O 1
ATOM 1384 N N . ASP A 1 173 ? 9.357 6.829 34.308 1.00 59.41 173 ASP A N 1
ATOM 1385 C CA . ASP A 1 173 ? 8.041 7.118 33.757 1.00 59.41 173 ASP A CA 1
ATOM 1386 C C . ASP A 1 173 ? 8.245 8.161 32.654 1.00 59.41 173 ASP A C 1
ATOM 1388 O O . ASP A 1 173 ? 8.418 9.350 32.909 1.00 59.41 173 ASP A O 1
ATOM 1392 N N . MET A 1 174 ? 8.312 7.688 31.414 1.00 54.00 174 MET A N 1
ATOM 1393 C CA . MET A 1 174 ? 8.293 8.566 30.252 1.00 54.00 174 MET A CA 1
ATOM 1394 C C . MET A 1 174 ? 6.824 8.915 30.012 1.00 54.00 174 MET A C 1
ATOM 1396 O O . MET A 1 174 ? 6.087 8.107 29.444 1.00 54.00 174 MET A O 1
ATOM 1400 N N . GLU A 1 175 ? 6.370 10.069 30.508 1.00 48.31 175 GLU A N 1
ATOM 1401 C CA . GLU A 1 175 ? 5.107 10.635 30.029 1.00 48.31 175 GLU A CA 1
ATOM 1402 C C . GLU A 1 175 ? 5.218 10.869 28.519 1.00 48.31 175 GLU A C 1
ATOM 1404 O O . GLU A 1 175 ? 6.272 11.242 27.998 1.00 48.31 175 GLU A O 1
ATOM 1409 N N . GLU A 1 176 ? 4.148 10.527 27.805 1.00 48.84 176 GLU A N 1
ATOM 1410 C CA . GLU A 1 176 ? 4.126 10.505 26.349 1.00 48.84 176 GLU A CA 1
ATOM 1411 C C . GLU A 1 176 ? 4.507 11.869 25.767 1.00 48.84 176 GLU A C 1
ATOM 1413 O O . GLU A 1 17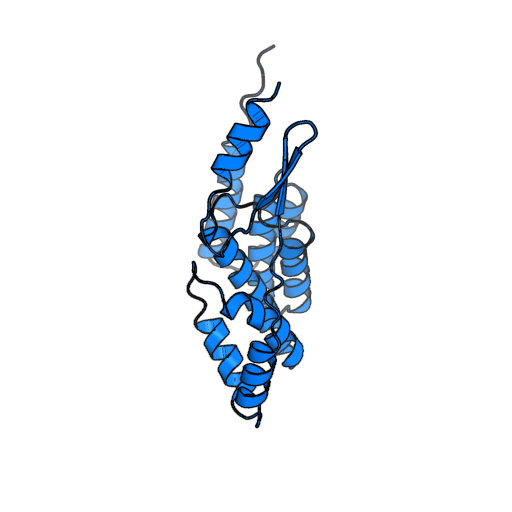6 ? 3.864 12.882 26.025 1.00 48.84 176 GLU A O 1
ATOM 1418 N N . GLY A 1 177 ? 5.537 11.855 24.920 1.00 46.97 177 GLY A N 1
ATOM 1419 C CA . GLY A 1 177 ? 5.910 12.987 24.086 1.00 46.97 177 GLY A CA 1
ATOM 1420 C C . GLY A 1 177 ? 7.103 13.770 24.614 1.00 46.97 177 GLY A C 1
ATOM 1421 O O . GLY A 1 177 ? 6.939 14.784 25.270 1.00 46.97 177 GLY A O 1
ATOM 1422 N N . ILE A 1 178 ? 8.308 13.353 24.221 1.00 36.81 178 ILE A N 1
ATOM 1423 C CA . ILE A 1 178 ? 9.248 14.208 23.485 1.00 36.81 178 ILE A CA 1
ATOM 1424 C C . ILE A 1 178 ? 10.187 13.303 22.680 1.00 36.81 178 ILE A C 1
ATOM 1426 O O . ILE A 1 178 ? 10.775 12.335 23.159 1.00 36.81 178 ILE A O 1
ATOM 1430 N N . VAL A 1 179 ? 10.237 13.645 21.403 1.00 48.09 179 VAL A N 1
ATOM 1431 C CA . VAL A 1 179 ? 11.026 13.103 20.311 1.00 48.09 179 VAL A CA 1
ATOM 1432 C C . VAL A 1 179 ? 12.459 13.606 20.465 1.00 48.09 179 VAL A C 1
ATOM 1434 O O . VAL A 1 179 ? 12.656 14.804 20.329 1.00 48.09 179 VAL A O 1
ATOM 1437 N N . ASP A 1 180 ? 13.447 12.738 20.699 1.00 40.94 180 ASP A N 1
ATOM 1438 C CA . ASP A 1 180 ? 14.748 12.883 20.028 1.00 40.94 180 ASP A CA 1
ATOM 1439 C C . ASP A 1 180 ? 15.648 11.651 20.215 1.00 40.94 180 ASP A C 1
ATOM 1441 O O . ASP A 1 180 ? 16.231 11.409 21.274 1.00 40.94 180 ASP A O 1
ATOM 1445 N N . SER A 1 181 ? 15.819 10.863 19.153 1.00 44.97 181 SER A N 1
ATOM 1446 C CA . SER A 1 181 ? 16.781 9.752 19.128 1.00 44.97 181 SER A CA 1
ATOM 1447 C C . SER A 1 181 ? 18.243 10.222 19.165 1.00 44.97 181 SER A C 1
ATOM 1449 O O . SER A 1 181 ? 19.145 9.394 19.296 1.00 44.97 181 SER A O 1
ATOM 1451 N N . HIS A 1 182 ? 18.501 11.530 19.050 1.00 45.28 182 HIS A N 1
ATOM 1452 C CA . HIS A 1 182 ? 19.849 12.091 19.111 1.00 45.28 182 HIS A CA 1
ATOM 1453 C C . HIS A 1 182 ? 20.440 12.135 20.526 1.00 45.28 182 HIS A C 1
ATOM 1455 O O . HIS A 1 182 ? 21.651 11.962 20.666 1.00 45.28 182 HIS A O 1
ATOM 1461 N N . PHE A 1 183 ? 19.619 12.269 21.575 1.00 45.19 183 PHE A N 1
ATOM 1462 C CA . PHE A 1 183 ? 20.120 12.336 22.956 1.00 45.19 183 PHE A CA 1
ATOM 1463 C C . PHE A 1 183 ? 20.713 10.994 23.423 1.00 45.19 183 PHE A C 1
ATOM 1465 O O . PHE A 1 183 ? 21.735 10.947 24.105 1.00 45.19 183 PHE A O 1
ATOM 1472 N N . TYR A 1 184 ? 20.120 9.880 22.985 1.00 50.31 184 TYR A N 1
ATOM 1473 C CA . TYR A 1 184 ? 20.554 8.534 23.372 1.00 50.31 184 TYR A CA 1
ATOM 1474 C C . TYR A 1 184 ? 21.819 8.062 22.651 1.00 50.31 184 TYR A C 1
ATOM 1476 O O . TYR A 1 184 ? 22.563 7.253 23.201 1.00 50.31 184 TYR A O 1
ATOM 1484 N N . LYS A 1 185 ? 22.102 8.583 21.451 1.00 45.56 185 LYS A N 1
ATOM 1485 C CA . LYS A 1 185 ? 23.323 8.233 20.715 1.00 45.56 185 LYS A CA 1
ATOM 1486 C C . LYS A 1 185 ? 24.566 8.876 21.341 1.00 45.56 185 LYS A C 1
ATOM 1488 O O . LYS A 1 185 ? 25.582 8.215 21.481 1.00 45.56 185 LYS A O 1
ATOM 1493 N N . ALA A 1 186 ? 24.441 10.111 21.833 1.00 49.34 186 ALA A N 1
ATOM 1494 C CA . ALA A 1 186 ? 25.518 10.796 22.553 1.00 49.34 186 ALA A CA 1
ATOM 1495 C C . ALA A 1 186 ? 25.860 10.141 23.908 1.00 49.34 186 ALA A C 1
ATOM 1497 O O . ALA A 1 186 ? 27.012 10.165 24.326 1.00 49.34 186 ALA A O 1
ATOM 1498 N N . LEU A 1 187 ? 24.875 9.533 24.580 1.00 45.22 187 LEU A N 1
ATOM 1499 C CA . LEU A 1 187 ? 25.095 8.768 25.814 1.00 45.22 187 LEU A CA 1
ATOM 1500 C C . LEU A 1 187 ? 25.774 7.415 25.562 1.00 45.22 187 LEU A C 1
ATOM 1502 O O . LEU A 1 187 ? 26.567 6.979 26.388 1.00 45.22 187 LEU A O 1
ATOM 1506 N N . ALA A 1 188 ? 25.478 6.764 24.435 1.00 48.75 188 ALA A N 1
ATOM 1507 C CA . ALA A 1 188 ? 26.106 5.498 24.061 1.00 48.75 188 ALA A CA 1
ATOM 1508 C C . ALA A 1 188 ? 27.545 5.685 23.544 1.00 48.75 188 ALA A C 1
ATOM 1510 O O . ALA A 1 188 ? 28.416 4.893 23.887 1.00 48.75 188 ALA A O 1
ATOM 1511 N N . ASP A 1 189 ? 27.806 6.753 22.784 1.00 48.81 189 ASP A N 1
ATOM 1512 C CA . ASP A 1 189 ? 29.120 7.025 22.180 1.00 48.81 189 ASP A CA 1
ATOM 1513 C C . ASP A 1 189 ? 30.117 7.693 23.161 1.00 48.81 189 ASP A C 1
ATOM 1515 O O . ASP A 1 189 ? 31.286 7.872 22.834 1.00 48.81 189 ASP A O 1
ATOM 1519 N N . GLY A 1 190 ? 29.673 8.065 24.369 1.00 47.09 190 GLY A N 1
ATOM 1520 C CA . GLY A 1 190 ? 30.516 8.602 25.449 1.00 47.09 190 GLY A CA 1
ATOM 1521 C C . GLY A 1 190 ? 30.954 7.570 26.498 1.00 47.09 190 GLY A C 1
ATOM 1522 O O . GLY A 1 190 ? 31.473 7.962 27.541 1.00 47.09 190 GLY A O 1
ATOM 1523 N N . MET A 1 191 ? 30.693 6.278 26.261 1.00 47.91 191 MET A N 1
ATOM 1524 C CA . MET A 1 191 ? 31.006 5.165 27.171 1.00 47.91 191 MET A CA 1
ATOM 1525 C C . MET A 1 191 ? 32.013 4.155 26.580 1.00 47.91 191 MET A C 1
ATOM 1527 O O . MET A 1 191 ? 31.929 2.964 26.885 1.00 47.91 191 MET A O 1
ATOM 1531 N N . GLU A 1 192 ? 32.969 4.623 25.771 1.00 38.38 192 GLU A N 1
ATOM 1532 C CA . GLU A 1 192 ? 34.247 3.919 25.534 1.00 38.38 192 GLU A CA 1
ATOM 1533 C C . GLU A 1 192 ? 35.396 4.589 26.296 1.00 38.38 192 GLU A C 1
ATOM 1535 O O . GLU A 1 192 ? 35.508 5.836 26.236 1.00 38.38 192 GLU A O 1
#

Radius of gyration: 22.6 Å; chains: 1; bounding box: 72×24×67 Å

Secondary structure (DSSP, 8-state):
------SSHHHHHHHHHHHHHHHT--S--HHHHHHHHHH--SHHHHHHHHHHHHHHHHHTT-HHHHHHHHHIIIIIS----SSHHHHHHHHHHHHHHHHHHHHHTT-HHHHHHHHTGGGG-SSS--HHHHHHHHHHHTT-TTHHHHHHHHHHT-------EEEEETTEEEEE---S----HHHHHHHHTT--